Protein AF-A0A8J4L8Q1-F1 (afdb_monomer_lite)

pLDDT: mean 83.97, std 9.7, range [50.38, 97.88]

Secondary structure (DSSP, 8-state):
-EEEEEEE--SS-SSEEEEEEE---SSS------SSPP-TT-EEEEEEEETTEEEEEEEEEEEETTEEEEEEEEEE--TT---EEEEEEEEE-TTT---EEEEEEE--S--S---GGGGS--TTT-TTPEEPSS-HHHHHHHH-HHHHHH-SSPPHHHHHHHHHHHHTT---SSHHHHHHHH--

Foldseek 3Di:
DDKDWFFDDDPVDGRDTAIADADADPVGDQDDQDPDDDCPQWDFDDWDQDPNATWTKTWHWDDDPPDIKIKIWTWHPDPQDIHTAKIWIQQAPPRLQAGHHIDMDGDDDDDPDDDPCVPPDPCVRPVPHHHDPDDSLVSSCVRCVSCQVRNPDPRSLLVVLVVVCVVVVPDDPDPVRVVVVSVD

Sequence (184 aa):
MQYKITPETTEKEVNARKCFQLPGSKEDVVKIQSVFPSPDGFKFIREEYYRGRYCAVWQNVTRWAQKKNVYTLWVTNSSCGVAPVHYEMRGYNSLLGSHYDKYEIAYTDFDNSFPPSIFDLPVNETKKCGDLPGSAVEHRVLVNPMEDLVGRHQPWAHEVFHHYRRRLGRRYGSARELEHRQSV

Structure (mmCIF, N/CA/C/O backbone):
data_AF-A0A8J4L8Q1-F1
#
_entry.id   AF-A0A8J4L8Q1-F1
#
loop_
_atom_site.group_PDB
_atom_site.id
_atom_site.type_symbol
_atom_site.label_atom_id
_atom_site.label_alt_id
_atom_site.label_comp_id
_atom_site.label_asym_id
_atom_site.label_entity_id
_atom_site.label_seq_id
_atom_site.pdbx_PDB_ins_code
_atom_site.Cartn_x
_atom_site.Cartn_y
_atom_site.Cartn_z
_atom_site.occupancy
_atom_site.B_iso_or_equiv
_atom_site.auth_seq_id
_atom_site.auth_comp_id
_atom_site.auth_asym_id
_atom_site.auth_atom_id
_atom_site.pdbx_PDB_model_num
ATOM 1 N N . MET A 1 1 ? -17.840 9.507 0.988 1.00 72.25 1 MET A N 1
ATOM 2 C CA . MET A 1 1 ? -18.476 8.333 1.618 1.00 72.25 1 MET A CA 1
ATOM 3 C C . MET A 1 1 ? -17.670 7.112 1.220 1.00 72.25 1 MET A C 1
ATOM 5 O O . MET A 1 1 ? -17.366 7.000 0.038 1.00 72.25 1 MET A O 1
ATOM 9 N N . GLN A 1 2 ? -17.288 6.256 2.165 1.00 78.88 2 GLN A N 1
ATOM 10 C CA . GLN A 1 2 ? -16.646 4.969 1.883 1.00 78.88 2 GLN A CA 1
ATOM 11 C C . GLN A 1 2 ? -17.580 3.838 2.318 1.00 78.88 2 GLN A C 1
ATOM 13 O O . GLN A 1 2 ? -18.340 4.001 3.273 1.00 78.88 2 GLN A O 1
ATOM 18 N N . TYR A 1 3 ? -17.513 2.700 1.633 1.00 81.19 3 TYR A N 1
ATOM 19 C CA . TYR A 1 3 ? -18.279 1.507 1.973 1.00 81.19 3 TYR A CA 1
ATOM 20 C C . TYR A 1 3 ? -17.334 0.342 2.248 1.00 81.19 3 TYR A C 1
ATOM 22 O O . TYR A 1 3 ? -16.327 0.180 1.557 1.00 81.19 3 TYR A O 1
ATOM 30 N N . LYS A 1 4 ? -17.668 -0.477 3.244 1.00 81.25 4 LYS A N 1
ATOM 31 C CA . LYS A 1 4 ? -16.962 -1.719 3.561 1.00 81.25 4 LYS A CA 1
ATOM 32 C C . LYS A 1 4 ? -17.948 -2.872 3.523 1.00 81.25 4 LYS A C 1
ATOM 34 O O . LYS A 1 4 ? -18.919 -2.884 4.273 1.00 81.25 4 LYS A O 1
ATOM 39 N N . ILE A 1 5 ? -17.678 -3.845 2.660 1.00 83.56 5 ILE A N 1
ATOM 40 C CA . ILE A 1 5 ? -18.417 -5.104 2.631 1.00 83.56 5 ILE A CA 1
ATOM 41 C C . ILE A 1 5 ? -17.552 -6.150 3.321 1.00 83.56 5 ILE A C 1
ATOM 43 O O . ILE A 1 5 ? -16.461 -6.463 2.852 1.00 83.56 5 ILE A O 1
ATOM 47 N N . THR A 1 6 ? -18.021 -6.657 4.454 1.00 83.75 6 THR A N 1
ATOM 48 C CA . THR A 1 6 ? -17.294 -7.638 5.266 1.00 83.75 6 THR A CA 1
ATOM 49 C C . THR A 1 6 ? -18.284 -8.603 5.912 1.00 83.75 6 THR A C 1
ATOM 51 O O . THR A 1 6 ? -19.427 -8.216 6.169 1.00 83.75 6 THR A O 1
ATOM 54 N N . PRO A 1 7 ? -17.892 -9.859 6.174 1.00 87.44 7 PRO A N 1
ATOM 55 C CA . PRO A 1 7 ? -18.673 -10.737 7.029 1.00 87.44 7 PRO A CA 1
ATOM 56 C C . PRO A 1 7 ? -18.800 -10.151 8.440 1.00 87.44 7 PRO A C 1
ATOM 58 O O . PRO A 1 7 ? -17.829 -9.616 8.980 1.00 87.44 7 PRO A O 1
ATOM 61 N N . GLU A 1 8 ? -19.981 -10.288 9.030 1.00 85.75 8 GLU A N 1
ATOM 62 C CA . GLU A 1 8 ? -20.267 -10.012 10.434 1.00 85.75 8 GLU A CA 1
ATOM 63 C C . GLU A 1 8 ? -20.892 -11.259 11.067 1.00 85.75 8 GLU A C 1
ATOM 65 O O . GLU A 1 8 ? -21.727 -11.937 10.462 1.00 85.75 8 GLU A O 1
ATOM 70 N N . THR A 1 9 ? -20.479 -11.559 12.296 1.00 86.38 9 THR A N 1
ATOM 71 C CA . THR A 1 9 ? -21.114 -12.578 13.133 1.00 86.38 9 THR A CA 1
ATOM 72 C C . THR A 1 9 ? -21.728 -11.891 14.344 1.00 86.38 9 THR A C 1
ATOM 74 O O . THR A 1 9 ? -21.052 -11.133 15.035 1.00 86.38 9 THR A O 1
ATOM 77 N N . THR A 1 10 ? -23.004 -12.168 14.592 1.00 86.31 10 THR A N 1
ATOM 78 C CA . THR A 1 10 ? -23.785 -11.695 15.741 1.00 86.31 10 THR A CA 1
ATOM 79 C C . THR A 1 10 ? -24.358 -12.894 16.495 1.00 86.31 10 THR A C 1
ATOM 81 O O . THR A 1 10 ? -24.187 -14.043 16.093 1.00 86.31 10 THR A O 1
ATOM 84 N N . GLU A 1 11 ? -25.106 -12.648 17.566 1.00 91.31 11 GLU A N 1
ATOM 85 C CA . GLU A 1 11 ? -25.814 -13.693 18.310 1.00 91.31 11 GLU A CA 1
ATOM 86 C C . GLU A 1 11 ? -26.906 -14.390 17.478 1.00 91.31 11 GLU A C 1
ATOM 88 O O . GLU A 1 11 ? -27.393 -15.449 17.871 1.00 91.31 11 GLU A O 1
ATOM 93 N N . LYS A 1 12 ? -27.320 -13.799 16.346 1.00 91.62 12 LYS A N 1
ATOM 94 C CA . LYS A 1 12 ? -28.408 -14.305 15.490 1.00 91.62 12 LYS A CA 1
ATOM 95 C C . LYS A 1 12 ? -27.943 -14.817 14.130 1.00 91.62 12 LYS A C 1
ATOM 97 O O . LYS A 1 12 ? -28.629 -15.638 13.530 1.00 91.62 12 LYS A O 1
ATOM 102 N N . GLU A 1 13 ? -26.821 -14.317 13.626 1.00 88.69 13 GLU A N 1
ATOM 103 C CA . GLU A 1 13 ? -26.344 -14.581 12.267 1.00 88.69 13 GLU A CA 1
ATOM 104 C C . GLU A 1 13 ? -24.844 -14.880 12.286 1.00 88.69 13 GLU A C 1
ATOM 106 O O . GLU A 1 13 ? -24.084 -14.182 12.950 1.00 88.69 13 GLU A O 1
ATOM 111 N N . VAL A 1 14 ? -24.404 -15.893 11.536 1.00 91.44 14 VAL A N 1
ATOM 112 C CA . VAL A 1 14 ? -22.994 -16.310 11.476 1.00 91.44 14 VAL A CA 1
ATOM 113 C C . VAL A 1 14 ? -22.417 -15.985 10.106 1.00 91.44 14 VAL A C 1
ATOM 115 O O . VAL A 1 14 ? -22.950 -16.435 9.094 1.00 91.44 14 VAL A O 1
ATOM 118 N N . ASN A 1 15 ? -21.308 -15.238 10.083 1.00 87.25 15 ASN A N 1
ATOM 119 C CA . ASN A 1 15 ? -20.567 -14.846 8.879 1.00 87.25 15 ASN A CA 1
ATOM 120 C C . ASN A 1 15 ? -21.457 -14.261 7.770 1.00 87.25 15 ASN A C 1
ATOM 122 O O . ASN A 1 15 ? -21.199 -14.452 6.579 1.00 87.25 15 ASN A O 1
ATOM 126 N N . ALA A 1 16 ? -22.513 -13.547 8.156 1.00 86.69 16 ALA A N 1
ATOM 127 C CA . ALA A 1 16 ? -23.404 -12.909 7.209 1.00 86.69 16 ALA A CA 1
ATOM 128 C C . ALA A 1 16 ? -22.659 -11.760 6.528 1.00 86.69 16 ALA A C 1
ATOM 130 O O . ALA A 1 16 ? -22.051 -10.916 7.185 1.00 86.69 16 ALA A O 1
ATOM 131 N N . ARG A 1 17 ? -22.694 -11.714 5.196 1.00 85.44 17 ARG A N 1
ATOM 132 C CA . ARG A 1 17 ? -22.112 -10.607 4.436 1.00 85.44 17 ARG A CA 1
ATOM 133 C C . ARG A 1 17 ? -22.917 -9.336 4.719 1.00 85.44 17 ARG A C 1
ATOM 135 O O . ARG A 1 17 ? -24.115 -9.296 4.450 1.00 85.44 17 ARG A O 1
ATOM 142 N N . LYS A 1 18 ? -22.269 -8.306 5.262 1.00 84.88 18 LYS A N 1
ATOM 143 C CA . LYS A 1 18 ? -22.890 -7.013 5.577 1.00 84.88 18 LYS A CA 1
ATOM 144 C C . LYS A 1 18 ? -22.196 -5.884 4.829 1.00 84.88 18 LYS A C 1
ATOM 146 O O . LYS A 1 18 ? -21.010 -5.973 4.511 1.00 84.88 18 LYS A O 1
ATOM 151 N N . CYS A 1 19 ? -22.947 -4.818 4.564 1.00 86.75 19 CYS A N 1
ATOM 152 C CA . CYS A 1 19 ? -22.413 -3.555 4.072 1.00 86.75 19 CYS A CA 1
ATOM 153 C C . CYS A 1 19 ? -22.443 -2.512 5.181 1.00 86.75 19 CYS A C 1
ATOM 155 O O . CYS A 1 19 ? -23.492 -2.287 5.786 1.00 86.75 19 CYS A O 1
ATOM 157 N N . PHE A 1 20 ? -21.316 -1.836 5.366 1.00 85.56 20 PHE A N 1
ATOM 158 C CA . PHE A 1 20 ? -21.166 -0.734 6.294 1.00 85.56 20 PHE A CA 1
ATOM 159 C C . PHE A 1 20 ? -20.764 0.544 5.572 1.00 85.56 20 PHE A C 1
ATOM 161 O O . PHE A 1 20 ? -19.966 0.502 4.633 1.00 85.56 20 PHE A O 1
ATOM 168 N N . GLN A 1 21 ? -21.288 1.678 6.025 1.00 83.38 21 GLN A N 1
ATOM 169 C CA . GLN A 1 21 ? -20.907 2.997 5.529 1.00 83.38 21 GLN A CA 1
ATOM 170 C C . GLN A 1 21 ? -19.996 3.719 6.524 1.00 83.38 21 GLN A C 1
ATOM 172 O O . GLN A 1 21 ? -20.199 3.665 7.737 1.00 83.38 21 GLN A O 1
ATOM 177 N N . LEU A 1 22 ? -19.001 4.426 5.994 1.00 79.94 22 LEU A N 1
ATOM 178 C CA . LEU A 1 22 ? -18.145 5.321 6.757 1.00 79.94 22 LEU A CA 1
ATOM 179 C C . LEU A 1 22 ? -18.252 6.738 6.170 1.00 79.94 22 LEU A C 1
ATOM 181 O O . LEU A 1 22 ? -17.811 6.976 5.032 1.00 79.94 22 LEU A O 1
ATOM 185 N N . PRO A 1 23 ? -18.856 7.688 6.908 1.00 75.31 23 PRO A N 1
ATOM 186 C CA . PRO A 1 23 ? -18.892 9.076 6.483 1.00 75.31 23 PRO A CA 1
ATOM 187 C C . PRO A 1 23 ? -17.483 9.675 6.515 1.00 75.31 23 PRO A C 1
ATOM 189 O O . PRO A 1 23 ? -16.711 9.452 7.444 1.00 75.31 23 PRO A O 1
ATOM 192 N N . GLY A 1 24 ? -17.166 10.453 5.484 1.00 74.00 24 GLY A N 1
ATOM 193 C CA . GLY A 1 24 ? -15.958 11.273 5.400 1.00 74.00 24 GLY A CA 1
ATOM 194 C C . GLY A 1 24 ? -16.334 12.675 4.937 1.00 74.00 24 GLY A C 1
ATOM 195 O O . GLY A 1 24 ? -17.342 12.829 4.237 1.00 74.00 24 GLY A O 1
ATOM 196 N N . SER A 1 25 ? -15.548 13.679 5.323 1.00 78.69 25 SER A N 1
ATOM 197 C CA . SER A 1 25 ? -15.731 15.074 4.900 1.00 78.69 25 SER A CA 1
ATOM 198 C C . SER A 1 25 ? -14.643 15.491 3.903 1.00 78.69 25 SER A C 1
ATOM 200 O O . SER A 1 25 ? -13.797 14.681 3.524 1.00 78.69 25 SER A O 1
ATOM 202 N N . LYS A 1 26 ? -14.669 16.746 3.431 1.00 80.56 26 LYS A N 1
ATOM 203 C CA . LYS A 1 26 ? -13.592 17.275 2.573 1.00 80.56 26 LYS A CA 1
ATOM 204 C C . LYS A 1 26 ? -12.291 17.473 3.353 1.00 80.56 26 LYS A C 1
ATOM 206 O O . LYS A 1 26 ? -11.213 17.315 2.795 1.00 80.56 26 LYS A O 1
ATOM 211 N N . GLU A 1 27 ? -12.413 17.819 4.627 1.00 79.88 27 GLU A N 1
ATOM 212 C CA . GLU A 1 27 ? -11.315 18.047 5.565 1.00 79.88 27 GLU A CA 1
ATOM 213 C C . GLU A 1 27 ? -10.753 16.722 6.093 1.00 79.88 27 GLU A C 1
ATOM 215 O O . GLU A 1 27 ? -9.584 16.646 6.460 1.00 79.88 27 GLU A O 1
ATOM 220 N N . ASP A 1 28 ? -11.580 15.677 6.096 1.00 72.19 28 ASP A N 1
ATOM 221 C CA . ASP A 1 28 ? -11.273 14.384 6.689 1.00 72.19 28 ASP A CA 1
ATOM 222 C C . ASP A 1 28 ? -11.700 13.248 5.751 1.00 72.19 28 ASP A C 1
ATOM 224 O O . ASP A 1 28 ? -12.720 12.563 5.920 1.00 72.19 28 ASP A O 1
ATOM 228 N N . VAL A 1 29 ? -10.932 13.135 4.666 1.00 76.69 29 VAL A N 1
ATOM 229 C CA . VAL A 1 29 ? -11.156 12.160 3.601 1.00 76.69 29 VAL A CA 1
ATOM 230 C C . VAL A 1 29 ? -10.693 10.792 4.073 1.00 76.69 29 VAL A C 1
ATOM 232 O O . VAL A 1 29 ? -9.509 10.583 4.337 1.00 76.69 29 VAL A O 1
ATOM 235 N N . VAL A 1 30 ? -11.612 9.831 4.085 1.00 73.94 30 VAL A N 1
ATOM 236 C CA . VAL A 1 30 ? -11.261 8.442 4.367 1.00 73.94 30 VAL A CA 1
ATOM 237 C C . VAL A 1 30 ? -10.483 7.862 3.187 1.00 73.94 30 VAL A C 1
ATOM 239 O O . VAL A 1 30 ? -11.020 7.718 2.085 1.00 73.94 30 VAL A O 1
ATOM 242 N N . LYS A 1 31 ? -9.206 7.550 3.414 1.00 73.44 31 LYS A N 1
ATOM 243 C CA . LYS A 1 31 ? -8.319 6.959 2.409 1.00 73.44 31 LYS A CA 1
ATOM 244 C C . LYS A 1 31 ? -8.362 5.439 2.502 1.00 73.44 31 LYS A C 1
ATOM 246 O O . LYS A 1 31 ? -8.478 4.866 3.578 1.00 73.44 31 LYS A O 1
ATOM 251 N N . ILE A 1 32 ? -8.258 4.782 1.353 1.00 72.44 32 ILE A N 1
ATOM 252 C CA . ILE A 1 32 ? -8.001 3.342 1.311 1.00 72.44 32 ILE A CA 1
ATOM 253 C C . ILE A 1 32 ? -6.523 3.080 1.606 1.00 72.44 32 ILE A C 1
ATOM 255 O O . ILE A 1 32 ? -5.652 3.830 1.159 1.00 72.44 32 ILE A O 1
ATOM 259 N N . GLN A 1 33 ? -6.234 1.988 2.311 1.00 73.06 33 GLN A N 1
ATOM 260 C CA . GLN A 1 33 ? -4.871 1.487 2.428 1.00 73.06 33 GLN A CA 1
ATOM 261 C C . GLN A 1 33 ? -4.402 0.995 1.055 1.00 73.06 33 GLN A C 1
ATOM 263 O O . GLN A 1 33 ? -4.896 -0.011 0.546 1.00 73.06 33 GLN A O 1
ATOM 268 N N . SER A 1 34 ? -3.437 1.693 0.456 1.00 76.75 34 SER A N 1
ATOM 269 C CA . SER A 1 34 ? -2.780 1.202 -0.756 1.00 76.75 34 SER A CA 1
ATOM 270 C C . SER A 1 34 ? -1.858 0.037 -0.405 1.00 76.75 34 SER A C 1
ATOM 272 O O . SER A 1 34 ? -1.109 0.098 0.574 1.00 76.75 34 SER A O 1
ATOM 274 N N . VAL A 1 35 ? -1.880 -1.001 -1.239 1.00 81.19 35 VAL A N 1
ATOM 275 C CA . VAL A 1 35 ? -0.880 -2.080 -1.230 1.00 81.19 35 VAL A CA 1
ATOM 276 C C . VAL A 1 35 ? 0.265 -1.811 -2.207 1.00 81.19 35 VAL A C 1
ATOM 278 O O . VAL A 1 35 ? 1.223 -2.571 -2.231 1.00 81.19 35 VAL A O 1
ATOM 281 N N . PHE A 1 36 ? 0.197 -0.721 -2.976 1.00 87.00 36 PHE A N 1
ATOM 282 C CA . PHE A 1 36 ? 1.220 -0.320 -3.940 1.00 87.00 36 PHE A CA 1
ATOM 283 C C . PHE A 1 36 ? 2.070 0.835 -3.400 1.00 87.00 36 PHE A C 1
ATOM 285 O O . PHE A 1 36 ? 1.513 1.772 -2.810 1.00 87.00 36 PHE A O 1
ATOM 292 N N . PRO A 1 37 ? 3.400 0.810 -3.607 1.00 88.00 37 PRO A N 1
ATOM 293 C CA . PRO A 1 37 ? 4.259 1.928 -3.239 1.00 88.00 37 PRO A CA 1
ATOM 294 C C . PRO A 1 37 ? 4.026 3.127 -4.165 1.00 88.00 37 PRO A C 1
ATOM 296 O O . PRO A 1 37 ? 3.660 2.960 -5.328 1.00 88.00 37 PRO A O 1
ATOM 299 N N . SER A 1 38 ? 4.305 4.338 -3.672 1.00 85.62 38 SER A N 1
ATOM 300 C CA . SER A 1 38 ? 4.468 5.485 -4.574 1.00 85.62 38 SER A CA 1
ATOM 301 C C . SER A 1 38 ? 5.689 5.246 -5.476 1.00 85.62 38 SER A C 1
ATOM 303 O O . SER A 1 38 ? 6.730 4.826 -4.958 1.00 85.62 38 SER A O 1
ATOM 305 N N . PRO A 1 39 ? 5.609 5.530 -6.789 1.00 86.06 39 PRO A N 1
ATOM 306 C CA . PRO A 1 39 ? 6.763 5.460 -7.684 1.00 86.06 39 PRO A CA 1
ATOM 307 C C . PRO A 1 39 ? 7.801 6.561 -7.409 1.00 86.06 39 PRO A C 1
ATOM 309 O O . PRO A 1 39 ? 8.910 6.510 -7.942 1.00 86.06 39 PRO A O 1
ATOM 312 N N . ASP A 1 40 ? 7.487 7.547 -6.567 1.00 90.56 40 ASP A N 1
ATOM 313 C CA . ASP A 1 40 ? 8.380 8.667 -6.284 1.00 90.56 40 ASP A CA 1
ATOM 314 C C . ASP A 1 40 ? 9.728 8.206 -5.711 1.00 90.56 40 ASP A C 1
ATOM 316 O O . ASP A 1 40 ? 9.821 7.432 -4.752 1.00 90.56 40 ASP A O 1
ATOM 320 N N . GLY A 1 41 ? 10.810 8.712 -6.304 1.00 92.38 41 GLY A N 1
ATOM 321 C CA . GLY A 1 41 ? 12.181 8.419 -5.885 1.00 92.38 41 GLY A CA 1
ATOM 322 C C . GLY A 1 41 ? 12.705 7.037 -6.291 1.00 92.38 41 GLY A C 1
ATOM 323 O O . GLY A 1 41 ? 13.881 6.754 -6.049 1.00 92.38 41 GLY A O 1
ATOM 324 N N . PHE A 1 42 ? 11.891 6.190 -6.928 1.00 96.06 42 PHE A N 1
ATOM 325 C CA . PHE A 1 42 ? 12.379 4.958 -7.537 1.00 96.06 42 PHE A CA 1
ATOM 326 C C . PHE A 1 42 ? 13.216 5.263 -8.779 1.00 96.06 42 PHE A C 1
ATOM 328 O O . PHE A 1 42 ? 12.850 6.073 -9.628 1.00 96.06 42 PHE A O 1
ATOM 335 N N . LYS A 1 43 ? 14.359 4.588 -8.890 1.00 97.56 43 LYS A N 1
ATOM 336 C CA . LYS A 1 43 ? 15.270 4.684 -10.031 1.00 97.56 43 LYS A CA 1
ATOM 337 C C . LYS A 1 43 ? 15.404 3.326 -10.690 1.00 97.56 43 LYS A C 1
ATOM 339 O O . LYS A 1 43 ? 15.524 2.318 -9.996 1.00 97.56 43 LYS A O 1
ATOM 344 N N . PHE A 1 44 ? 15.402 3.309 -12.016 1.00 96.31 44 PHE A N 1
ATOM 345 C CA . PHE A 1 44 ? 15.669 2.099 -12.779 1.00 96.31 44 PHE A CA 1
ATOM 346 C C . PHE A 1 44 ? 17.071 1.577 -12.449 1.00 96.31 44 PHE A C 1
ATOM 348 O O . PHE A 1 44 ? 18.030 2.349 -12.411 1.00 96.31 44 PHE A O 1
ATOM 355 N N . ILE A 1 45 ? 17.176 0.275 -12.194 1.00 97.25 45 ILE A N 1
ATOM 356 C CA . ILE A 1 45 ? 18.441 -0.391 -11.876 1.00 97.25 45 ILE A CA 1
ATOM 357 C C . ILE A 1 45 ? 18.863 -1.318 -13.008 1.00 97.25 45 ILE A C 1
ATOM 359 O O . ILE A 1 45 ? 20.016 -1.276 -13.428 1.00 97.25 45 ILE A O 1
ATOM 363 N N . ARG A 1 46 ? 17.954 -2.193 -13.451 1.00 96.75 46 ARG A N 1
ATOM 364 C CA . ARG A 1 46 ? 18.212 -3.221 -14.468 1.00 96.75 46 ARG A CA 1
ATOM 365 C C . ARG A 1 46 ? 16.914 -3.869 -14.934 1.00 96.75 46 ARG A C 1
ATOM 367 O O . ARG A 1 46 ? 15.877 -3.704 -14.296 1.00 96.75 46 ARG A O 1
ATOM 374 N N . GLU A 1 47 ? 17.007 -4.672 -15.983 1.00 96.38 47 GLU A N 1
ATOM 375 C CA . GLU A 1 47 ? 15.990 -5.658 -16.347 1.00 96.38 47 GLU A CA 1
ATOM 376 C C . GLU A 1 47 ? 16.450 -7.053 -15.904 1.00 96.38 47 GLU A C 1
ATOM 378 O O . GLU A 1 47 ? 17.640 -7.366 -15.960 1.00 96.38 47 GLU A O 1
ATOM 383 N N . GLU A 1 48 ? 15.530 -7.887 -15.420 1.00 96.12 48 GLU A N 1
ATOM 384 C CA . GLU A 1 48 ? 15.817 -9.278 -15.061 1.00 96.12 48 GLU A CA 1
ATOM 385 C C . GLU A 1 48 ? 14.570 -10.164 -15.151 1.00 96.12 48 GLU A C 1
ATOM 387 O O . GLU A 1 48 ? 13.438 -9.679 -15.158 1.00 96.12 48 GLU A O 1
ATOM 392 N N . TYR A 1 49 ? 14.773 -11.482 -15.174 1.00 94.81 49 TYR A N 1
ATOM 393 C CA . TYR A 1 49 ? 13.681 -12.434 -14.996 1.00 94.81 49 TYR A CA 1
ATOM 394 C C . TYR A 1 49 ? 13.427 -12.666 -13.506 1.00 94.81 49 TYR A C 1
ATOM 396 O O . TYR A 1 49 ? 14.263 -13.238 -12.809 1.00 94.81 49 TYR A O 1
ATOM 404 N N . TYR A 1 50 ? 12.247 -12.280 -13.024 1.00 93.69 50 TYR A N 1
ATOM 405 C CA . TYR A 1 50 ? 11.788 -12.579 -11.671 1.00 93.69 50 TYR A CA 1
ATOM 406 C C . TYR A 1 50 ? 10.665 -13.616 -11.728 1.00 93.69 50 TYR A C 1
ATOM 408 O O . TYR A 1 50 ? 9.608 -13.366 -12.305 1.00 93.69 50 TYR A O 1
ATOM 416 N N . ARG A 1 51 ? 10.901 -14.804 -11.151 1.00 91.19 51 ARG A N 1
ATOM 417 C CA . ARG A 1 51 ? 9.958 -15.944 -11.169 1.00 91.19 51 ARG A CA 1
ATOM 418 C C . ARG A 1 51 ? 9.403 -16.247 -12.574 1.00 91.19 51 ARG A C 1
ATOM 420 O O . ARG A 1 51 ? 8.211 -16.466 -12.750 1.00 91.19 51 ARG A O 1
ATOM 427 N N . GLY A 1 52 ? 10.278 -16.214 -13.581 1.00 91.00 52 GLY A N 1
ATOM 428 C CA . GLY A 1 52 ? 9.924 -16.491 -14.978 1.00 91.00 52 GLY A CA 1
ATOM 429 C C . GLY A 1 52 ? 9.264 -15.332 -15.736 1.00 91.00 52 GLY A C 1
ATOM 430 O O . GLY A 1 52 ? 8.989 -15.482 -16.921 1.00 91.00 52 GLY A O 1
ATOM 431 N N . ARG A 1 53 ? 9.045 -14.168 -15.108 1.00 91.19 53 ARG A N 1
ATOM 432 C CA . ARG A 1 53 ? 8.510 -12.962 -15.767 1.00 91.19 53 ARG A CA 1
ATOM 433 C C . ARG A 1 53 ? 9.636 -11.970 -16.047 1.00 91.19 53 ARG A C 1
ATOM 435 O O . ARG A 1 53 ? 10.447 -11.712 -15.161 1.00 91.19 53 ARG A O 1
ATOM 442 N N . TYR A 1 54 ? 9.682 -11.415 -17.258 1.00 93.50 54 TYR A N 1
ATOM 443 C CA . TYR A 1 54 ? 10.634 -10.360 -17.612 1.00 93.50 54 TYR A CA 1
ATOM 444 C C . TYR A 1 54 ? 10.204 -9.028 -16.990 1.00 93.50 54 TYR A C 1
ATOM 446 O O . TYR A 1 54 ? 9.111 -8.525 -17.271 1.00 93.50 54 TYR A O 1
ATOM 454 N N . CYS A 1 55 ? 11.053 -8.478 -16.126 1.00 95.56 55 CYS A N 1
ATOM 455 C CA . CYS A 1 55 ? 10.734 -7.330 -15.293 1.00 95.56 55 CYS A CA 1
ATOM 456 C C . CYS A 1 55 ? 11.785 -6.229 -15.421 1.00 95.56 55 CYS A C 1
ATOM 458 O O . CYS A 1 55 ? 12.986 -6.497 -15.409 1.00 95.56 55 CYS A O 1
ATOM 460 N N . ALA A 1 56 ? 11.326 -4.980 -15.410 1.00 95.88 56 ALA A N 1
ATOM 461 C CA . ALA A 1 56 ? 12.154 -3.839 -15.057 1.00 95.88 56 ALA A CA 1
ATOM 462 C C . ALA A 1 56 ? 12.207 -3.713 -13.527 1.00 95.88 56 ALA A C 1
ATOM 464 O O . ALA A 1 56 ? 11.174 -3.729 -12.848 1.00 95.88 56 ALA A O 1
ATOM 465 N N . VAL A 1 57 ? 13.416 -3.590 -12.984 1.00 97.00 57 VAL A N 1
ATOM 466 C CA . VAL A 1 57 ? 13.674 -3.475 -11.548 1.00 97.00 57 VAL A CA 1
ATOM 467 C C . VAL A 1 57 ? 13.969 -2.028 -11.204 1.00 97.00 57 VAL A C 1
ATOM 469 O O . VAL A 1 57 ? 14.930 -1.431 -11.696 1.00 97.00 57 VAL A O 1
ATOM 472 N N . TR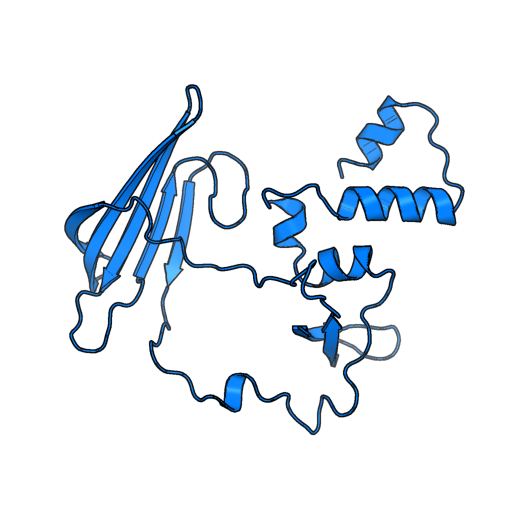P A 1 58 ? 13.164 -1.488 -10.303 1.00 97.38 58 TRP A N 1
ATOM 473 C CA . TRP A 1 58 ? 13.267 -0.127 -9.811 1.00 97.38 58 TRP A CA 1
ATOM 474 C C . TRP A 1 58 ? 13.615 -0.145 -8.331 1.00 97.38 58 TRP A C 1
ATOM 476 O O . TRP A 1 58 ? 13.082 -0.955 -7.576 1.00 97.38 58 TRP A O 1
ATOM 486 N N . GLN A 1 59 ? 14.487 0.756 -7.887 1.00 97.88 59 GLN A N 1
ATOM 487 C CA . GLN A 1 59 ? 14.887 0.833 -6.487 1.00 97.88 59 GLN A CA 1
ATOM 488 C C . GLN A 1 59 ? 14.851 2.263 -5.959 1.00 97.88 59 GLN A C 1
ATOM 490 O O . GLN A 1 59 ? 15.338 3.191 -6.602 1.00 97.88 59 GLN A O 1
ATOM 495 N N . ASN A 1 60 ? 14.320 2.422 -4.751 1.00 97.19 60 ASN A N 1
ATOM 496 C CA . ASN A 1 60 ? 14.412 3.641 -3.963 1.00 97.19 60 ASN A CA 1
ATOM 497 C C . ASN A 1 60 ? 15.216 3.348 -2.688 1.00 97.19 60 ASN A C 1
ATOM 499 O O . ASN A 1 60 ? 14.883 2.446 -1.918 1.00 97.19 60 ASN A O 1
ATOM 503 N N . VAL A 1 61 ? 16.292 4.104 -2.470 1.00 96.62 61 VAL A N 1
ATOM 504 C CA . VAL A 1 61 ? 17.129 3.999 -1.271 1.00 96.62 61 VAL A CA 1
ATOM 505 C C . VAL A 1 61 ? 17.024 5.298 -0.496 1.00 96.62 61 VAL A C 1
ATOM 507 O O . VAL A 1 61 ? 17.458 6.345 -0.971 1.00 96.62 61 VAL A O 1
ATOM 510 N N . THR A 1 62 ? 16.512 5.222 0.729 1.00 93.44 62 THR A N 1
ATOM 511 C CA . THR A 1 62 ? 16.418 6.377 1.627 1.00 93.44 62 THR A CA 1
ATOM 512 C C . THR A 1 62 ? 17.216 6.139 2.900 1.00 93.44 62 THR A C 1
ATOM 514 O O . THR A 1 62 ? 17.496 5.003 3.294 1.00 93.44 62 THR A O 1
ATOM 517 N N . ARG A 1 63 ? 17.615 7.225 3.560 1.00 91.56 63 ARG A N 1
ATOM 518 C CA . ARG A 1 63 ? 18.230 7.180 4.887 1.00 91.56 63 ARG A CA 1
ATOM 519 C C . ARG A 1 63 ? 17.424 8.048 5.831 1.00 91.56 63 ARG A C 1
ATOM 521 O O . ARG A 1 63 ? 17.116 9.189 5.506 1.00 91.56 63 ARG A O 1
ATOM 528 N N . TRP A 1 64 ? 17.099 7.493 6.988 1.00 83.19 64 TRP A N 1
ATOM 529 C CA . TRP A 1 64 ? 16.480 8.225 8.081 1.00 83.19 64 TRP A CA 1
ATOM 530 C C . TRP A 1 64 ? 17.336 8.042 9.328 1.00 83.19 64 TRP A C 1
ATOM 532 O O . TRP A 1 64 ? 17.519 6.917 9.803 1.00 83.19 64 TRP A O 1
ATOM 542 N N . ALA A 1 65 ? 17.898 9.144 9.830 1.00 85.44 65 ALA A N 1
ATOM 543 C CA . ALA A 1 65 ? 18.970 9.116 10.822 1.00 85.44 65 ALA A CA 1
ATOM 544 C C . ALA A 1 65 ? 20.088 8.137 10.391 1.00 85.44 65 ALA A C 1
ATOM 546 O O . ALA A 1 65 ? 20.615 8.244 9.285 1.00 85.44 65 ALA A O 1
ATOM 547 N N . GLN A 1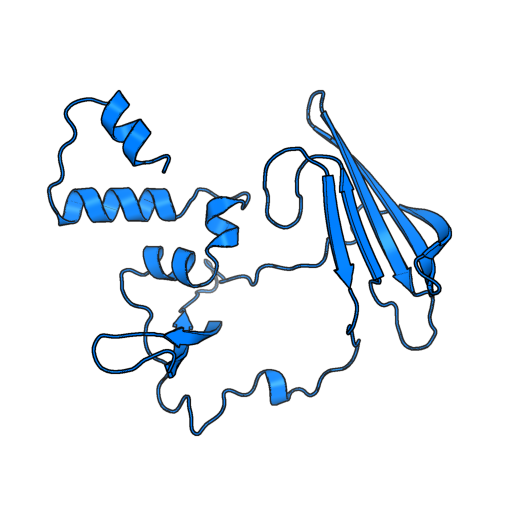 66 ? 20.426 7.159 11.233 1.00 87.31 66 GLN A N 1
ATOM 548 C CA . GLN A 1 66 ? 21.454 6.148 10.949 1.00 87.31 66 GLN A CA 1
ATOM 549 C C . GLN A 1 66 ? 20.905 4.876 10.279 1.00 87.31 66 GLN A C 1
ATOM 551 O O . GLN A 1 66 ? 21.646 3.918 10.062 1.00 87.31 66 GLN A O 1
ATOM 556 N N . LYS A 1 67 ? 19.612 4.837 9.934 1.00 86.25 67 LYS A N 1
ATOM 557 C CA . LYS A 1 67 ? 18.976 3.664 9.328 1.00 86.25 67 LYS A CA 1
ATOM 558 C C . LYS A 1 67 ? 18.840 3.834 7.816 1.00 86.25 67 LYS A C 1
ATOM 560 O O . LYS A 1 67 ? 18.444 4.892 7.325 1.00 86.25 67 LYS A O 1
ATOM 565 N N . LYS A 1 68 ? 19.178 2.781 7.069 1.00 93.00 68 LYS A N 1
ATOM 566 C CA . LYS A 1 68 ? 19.045 2.707 5.608 1.00 93.00 68 LYS A CA 1
ATOM 567 C C . LYS A 1 68 ? 17.795 1.901 5.264 1.00 93.00 68 LYS A C 1
ATOM 569 O O . LYS A 1 68 ? 17.641 0.796 5.770 1.00 93.00 68 LYS A O 1
ATOM 574 N N . ASN A 1 69 ? 16.963 2.433 4.376 1.00 93.94 69 ASN A N 1
ATOM 575 C CA . ASN A 1 69 ? 15.844 1.717 3.779 1.00 93.94 69 ASN A CA 1
ATOM 576 C C . ASN A 1 69 ? 16.154 1.443 2.310 1.00 93.94 69 ASN A C 1
ATOM 578 O O . ASN A 1 69 ? 16.664 2.320 1.608 1.00 93.94 69 ASN A O 1
ATOM 582 N N . VAL A 1 70 ? 15.855 0.234 1.852 1.00 96.94 70 VAL A N 1
ATOM 583 C CA . VAL A 1 70 ? 15.984 -0.172 0.453 1.00 96.94 70 VAL A CA 1
ATOM 584 C C . VAL A 1 70 ? 14.656 -0.759 0.014 1.00 96.94 70 VAL A C 1
ATOM 586 O O . VAL A 1 70 ? 14.231 -1.793 0.522 1.00 96.94 70 VAL A O 1
ATOM 589 N N . TYR A 1 71 ? 14.016 -0.093 -0.936 1.00 96.94 71 TYR A N 1
ATOM 590 C CA . TYR A 1 71 ? 12.749 -0.502 -1.519 1.00 96.94 71 TYR A CA 1
ATOM 591 C C . TYR A 1 71 ? 12.996 -0.921 -2.956 1.00 96.94 71 TYR A C 1
ATOM 593 O O . TYR A 1 71 ? 13.518 -0.121 -3.727 1.00 96.94 71 TYR A O 1
ATOM 601 N N . THR A 1 72 ? 12.638 -2.146 -3.322 1.00 97.56 72 THR A N 1
ATOM 602 C CA . THR A 1 72 ? 12.839 -2.661 -4.679 1.00 97.56 72 THR A CA 1
ATOM 603 C C . THR A 1 72 ? 11.503 -3.118 -5.245 1.00 97.56 72 THR A C 1
ATOM 605 O O . THR A 1 72 ? 10.786 -3.879 -4.603 1.00 97.56 72 THR A O 1
ATOM 608 N N . LEU A 1 73 ? 11.153 -2.626 -6.428 1.00 96.25 73 LEU A N 1
ATOM 609 C CA . LEU A 1 73 ? 9.905 -2.901 -7.124 1.00 96.25 73 LEU A CA 1
ATOM 610 C C . LEU A 1 73 ? 10.220 -3.548 -8.473 1.00 96.25 73 LEU A C 1
ATOM 612 O O . LEU A 1 73 ? 11.000 -3.017 -9.262 1.00 96.25 73 LEU A O 1
ATOM 616 N N . TRP A 1 74 ? 9.584 -4.682 -8.735 1.00 96.56 74 TRP A N 1
ATOM 617 C CA . TRP A 1 74 ? 9.629 -5.379 -10.010 1.00 96.56 74 TRP A CA 1
ATOM 618 C C . TRP A 1 74 ? 8.325 -5.127 -10.740 1.00 96.56 74 TRP A C 1
ATOM 620 O O . TRP A 1 74 ? 7.252 -5.421 -10.206 1.00 96.56 74 TRP A O 1
ATOM 630 N N . VAL A 1 75 ? 8.424 -4.619 -11.963 1.00 95.12 75 VAL A N 1
ATOM 631 C CA . VAL A 1 75 ? 7.269 -4.371 -12.825 1.00 95.12 75 VAL A CA 1
ATOM 632 C C . VAL A 1 75 ? 7.473 -5.005 -14.191 1.00 95.12 75 VAL A C 1
ATOM 634 O O . VAL A 1 75 ? 8.595 -5.053 -14.693 1.00 95.12 75 VAL A O 1
ATOM 637 N N . THR A 1 76 ? 6.402 -5.484 -14.814 1.00 92.31 76 THR A N 1
ATOM 638 C CA . THR A 1 76 ? 6.458 -5.989 -16.186 1.00 92.31 76 THR A CA 1
ATOM 639 C C . THR A 1 76 ? 6.715 -4.844 -17.159 1.00 92.31 76 THR A C 1
ATOM 641 O O . THR A 1 76 ? 6.085 -3.790 -17.066 1.00 92.31 76 THR A O 1
ATOM 644 N N . ASN A 1 77 ? 7.576 -5.077 -18.143 1.00 80.81 77 ASN A N 1
ATOM 645 C CA . ASN A 1 77 ? 7.773 -4.168 -19.268 1.00 80.81 77 ASN A CA 1
ATOM 646 C C . ASN A 1 77 ? 6.924 -4.664 -20.455 1.00 80.81 77 ASN A C 1
ATOM 648 O O . ASN A 1 77 ? 7.421 -5.394 -21.309 1.00 80.81 77 ASN A O 1
ATOM 652 N N . SER A 1 78 ? 5.611 -4.391 -20.438 1.00 70.94 78 SER A N 1
ATOM 653 C CA . SER A 1 78 ? 4.661 -4.918 -21.432 1.00 70.94 78 SER A CA 1
ATOM 654 C C . SER A 1 78 ? 3.910 -3.805 -22.163 1.00 70.94 78 SER A C 1
ATOM 656 O O . SER A 1 78 ? 3.549 -2.788 -21.570 1.00 70.94 78 SER A O 1
ATOM 658 N N . SER A 1 79 ? 3.626 -4.021 -23.449 1.00 68.62 79 SER A N 1
ATOM 659 C CA . SER A 1 79 ? 2.849 -3.100 -24.291 1.00 68.62 79 SER A CA 1
ATOM 660 C C . SER A 1 79 ? 1.390 -2.949 -23.843 1.00 68.62 79 SER A C 1
ATOM 662 O O . SER A 1 79 ? 0.761 -1.943 -24.153 1.00 68.62 79 SER A O 1
ATOM 664 N N . CYS A 1 80 ? 0.861 -3.915 -23.084 1.00 68.00 80 CYS A N 1
ATOM 665 C CA . CYS A 1 80 ? -0.507 -3.913 -22.553 1.00 68.00 80 CYS A CA 1
ATOM 666 C C . CYS A 1 80 ? -0.624 -3.203 -21.189 1.00 68.00 80 CYS A C 1
ATOM 668 O O . CYS A 1 80 ? -1.657 -3.293 -20.528 1.00 68.00 80 CYS A O 1
ATOM 670 N N . GLY A 1 81 ? 0.436 -2.512 -20.759 1.00 78.00 81 GLY A N 1
ATOM 671 C CA . GLY A 1 81 ? 0.511 -1.806 -19.484 1.00 78.00 81 GLY A CA 1
ATOM 672 C C . GLY A 1 81 ? 1.586 -2.376 -18.558 1.00 78.00 81 GLY A C 1
ATOM 673 O O . GLY A 1 81 ? 2.007 -3.533 -18.663 1.00 78.00 81 GLY A O 1
ATOM 674 N N . VAL A 1 82 ? 2.050 -1.531 -17.642 1.00 87.88 82 VAL A N 1
ATOM 675 C CA . VAL A 1 82 ? 3.028 -1.890 -16.611 1.00 87.88 82 VAL A CA 1
ATOM 676 C C . VAL A 1 82 ? 2.273 -2.513 -15.439 1.00 87.88 82 VAL A C 1
ATOM 678 O O . VAL A 1 82 ? 1.413 -1.862 -14.856 1.00 87.88 82 VAL A O 1
ATOM 681 N N . ALA A 1 83 ? 2.577 -3.761 -15.089 1.00 90.94 83 ALA A N 1
ATOM 682 C CA . ALA A 1 83 ? 1.974 -4.456 -13.956 1.00 90.94 83 ALA A CA 1
ATOM 683 C C . ALA A 1 83 ? 3.027 -4.714 -12.868 1.00 90.94 83 ALA A C 1
ATOM 685 O O . ALA A 1 83 ? 4.142 -5.138 -13.189 1.00 90.94 83 ALA A O 1
ATOM 686 N N . PRO A 1 84 ? 2.717 -4.496 -11.581 1.00 93.00 84 PRO A N 1
ATOM 687 C CA . PRO A 1 84 ? 3.603 -4.893 -10.498 1.00 93.00 84 PRO A CA 1
ATOM 688 C C . PRO A 1 84 ? 3.683 -6.422 -10.413 1.00 93.00 84 PRO A C 1
ATOM 690 O O . PRO A 1 84 ? 2.704 -7.127 -10.645 1.00 93.00 84 PRO A O 1
ATOM 693 N N . VAL A 1 85 ? 4.866 -6.934 -10.080 1.00 94.62 85 VAL A N 1
ATOM 694 C CA . VAL A 1 85 ? 5.137 -8.376 -9.936 1.00 94.62 85 VAL A CA 1
ATOM 695 C C . VAL A 1 85 ? 5.588 -8.701 -8.520 1.00 94.62 85 VAL A C 1
ATOM 697 O O . VAL A 1 85 ? 5.096 -9.644 -7.904 1.00 94.62 85 VAL A O 1
ATOM 700 N N . HIS A 1 86 ? 6.507 -7.902 -7.983 1.00 95.69 86 HIS A N 1
ATOM 701 C CA . HIS A 1 86 ? 7.037 -8.079 -6.635 1.00 95.69 86 HIS A CA 1
ATOM 702 C C . HIS A 1 86 ? 7.416 -6.734 -6.042 1.00 95.69 86 HIS A C 1
ATOM 704 O O . HIS A 1 86 ? 7.908 -5.860 -6.755 1.00 95.69 86 HIS A O 1
ATOM 710 N N . TYR A 1 87 ? 7.227 -6.573 -4.741 1.00 95.25 87 TYR A N 1
ATOM 711 C CA . TYR A 1 87 ? 7.730 -5.431 -3.995 1.00 95.25 87 TYR A CA 1
ATOM 712 C C . TYR A 1 87 ? 8.429 -5.907 -2.727 1.00 95.25 87 TYR A C 1
ATOM 714 O O . TYR A 1 87 ? 7.850 -6.628 -1.918 1.00 95.25 87 TYR A O 1
ATOM 722 N N . GLU A 1 88 ? 9.681 -5.495 -2.560 1.00 95.94 88 GLU A N 1
ATOM 723 C CA . GLU A 1 88 ? 10.510 -5.811 -1.404 1.00 95.94 88 GLU A CA 1
ATOM 724 C C . GLU A 1 88 ? 10.837 -4.525 -0.644 1.00 95.94 88 GLU A C 1
ATOM 726 O O . GLU A 1 88 ? 11.328 -3.549 -1.216 1.00 95.94 88 GLU A O 1
ATOM 731 N N . MET A 1 89 ? 10.614 -4.543 0.666 1.00 94.25 89 MET A N 1
ATOM 732 C CA . MET A 1 89 ? 11.017 -3.482 1.581 1.00 94.25 89 MET A CA 1
ATOM 733 C C . MET A 1 89 ? 12.043 -4.055 2.551 1.00 94.25 89 MET A C 1
ATOM 735 O O . MET A 1 89 ? 11.707 -4.912 3.360 1.00 94.25 89 MET A O 1
ATOM 739 N N . ARG A 1 90 ? 13.288 -3.584 2.491 1.00 94.62 90 ARG A N 1
ATOM 740 C CA . ARG A 1 90 ? 14.307 -3.841 3.518 1.00 94.62 90 ARG A CA 1
ATOM 741 C C . ARG A 1 90 ? 14.496 -2.577 4.337 1.00 94.62 90 ARG A C 1
ATOM 743 O O . ARG A 1 90 ? 15.130 -1.627 3.875 1.00 94.62 90 ARG A O 1
ATOM 750 N N . GLY A 1 91 ? 13.946 -2.563 5.540 1.00 91.00 91 GLY A N 1
ATOM 751 C CA . GLY A 1 91 ? 13.921 -1.404 6.419 1.00 91.00 91 GLY A CA 1
ATOM 752 C C . GLY A 1 91 ? 12.512 -1.142 6.930 1.00 91.00 91 GLY A C 1
ATOM 753 O O . GLY A 1 91 ? 11.751 -2.069 7.189 1.00 91.00 91 GLY A O 1
ATOM 754 N N . TYR A 1 92 ? 12.173 0.127 7.106 1.00 87.12 92 TYR A N 1
ATOM 755 C CA . TYR A 1 92 ? 10.841 0.537 7.530 1.00 87.12 92 TYR A CA 1
ATOM 756 C C . TYR A 1 92 ? 9.774 0.060 6.534 1.00 87.12 92 TYR A C 1
ATOM 758 O O . TYR A 1 92 ? 9.920 0.270 5.329 1.00 87.12 92 TYR A O 1
ATOM 766 N N . ASN A 1 93 ? 8.692 -0.555 7.015 1.00 84.44 93 ASN A N 1
ATOM 767 C CA . ASN A 1 93 ? 7.578 -0.936 6.148 1.00 84.44 93 ASN A CA 1
ATOM 768 C C . ASN A 1 93 ? 6.856 0.329 5.680 1.00 84.44 93 ASN A C 1
ATOM 770 O O . ASN A 1 93 ? 6.116 0.940 6.438 1.00 84.44 93 ASN A O 1
ATOM 774 N N . SER A 1 94 ? 7.067 0.746 4.435 1.00 78.06 94 SER A N 1
ATOM 775 C CA . SER A 1 94 ? 6.546 2.025 3.953 1.00 78.06 94 SER A CA 1
ATOM 776 C C . SER A 1 94 ? 5.058 2.010 3.604 1.00 78.06 94 SER A C 1
ATOM 778 O O . SER A 1 94 ? 4.482 3.094 3.520 1.00 78.06 94 SER A O 1
ATOM 780 N N . LEU A 1 95 ? 4.458 0.828 3.425 1.00 78.81 95 LEU A N 1
ATOM 781 C CA . LEU A 1 95 ? 3.051 0.668 3.050 1.00 78.81 95 LEU A CA 1
ATOM 782 C C . LEU A 1 95 ? 2.145 0.626 4.263 1.00 78.81 95 LEU A C 1
ATOM 784 O O . LEU A 1 95 ? 1.190 1.388 4.350 1.00 78.81 95 LEU A O 1
ATOM 788 N N . LEU A 1 96 ? 2.468 -0.268 5.187 1.00 71.62 96 LEU A N 1
ATOM 789 C CA . LEU A 1 96 ? 1.670 -0.476 6.376 1.00 71.62 96 LEU A CA 1
ATOM 790 C C . LEU A 1 96 ? 2.186 0.390 7.524 1.00 71.62 96 LEU A C 1
ATOM 792 O O . LEU A 1 96 ? 1.380 0.774 8.340 1.00 71.62 96 LEU A O 1
ATOM 796 N N . GLY A 1 97 ? 3.475 0.762 7.532 1.00 69.81 97 GLY A N 1
ATOM 797 C CA . GLY A 1 97 ? 4.108 1.662 8.511 1.00 69.81 97 GLY A CA 1
ATOM 798 C C . GLY A 1 97 ? 4.719 0.980 9.761 1.00 69.81 97 GLY A C 1
ATOM 799 O O . GLY A 1 97 ? 5.009 1.621 10.768 1.00 69.81 97 GLY A O 1
ATOM 800 N N . SER A 1 98 ? 4.980 -0.324 9.675 1.00 69.75 98 SER A N 1
ATOM 801 C CA . SER A 1 98 ? 5.522 -1.183 10.744 1.00 69.75 98 SER A CA 1
ATOM 802 C C . SER A 1 98 ? 7.027 -0.994 11.066 1.00 69.75 98 SER A C 1
ATOM 804 O O . SER A 1 98 ? 7.709 -0.098 10.568 1.00 69.75 98 SER A O 1
ATOM 806 N N . HIS A 1 99 ? 7.574 -1.881 11.904 1.00 80.00 99 HIS A N 1
ATOM 807 C CA . HIS A 1 99 ? 8.976 -1.956 12.319 1.00 80.00 99 HIS A CA 1
ATOM 808 C C . HIS A 1 99 ? 9.967 -2.141 11.156 1.00 80.00 99 HIS A C 1
ATOM 810 O O . HIS A 1 99 ? 9.602 -2.477 10.029 1.00 80.00 99 HIS A O 1
ATOM 816 N N . TYR A 1 100 ? 11.254 -1.947 11.459 1.00 84.56 100 TYR A N 1
ATOM 817 C CA . TYR A 1 100 ? 12.350 -2.225 10.531 1.00 84.56 100 TYR A CA 1
ATOM 818 C C . TYR A 1 100 ? 12.555 -3.732 10.379 1.00 84.56 100 TYR A C 1
ATOM 820 O O . TYR A 1 100 ? 13.009 -4.372 11.321 1.00 84.56 100 TYR A O 1
ATOM 828 N N . ASP A 1 101 ? 12.265 -4.259 9.193 1.00 89.12 101 ASP A N 1
ATOM 829 C CA . ASP A 1 101 ? 12.441 -5.673 8.853 1.00 89.12 101 ASP A CA 1
ATOM 830 C C . ASP A 1 101 ? 12.537 -5.849 7.323 1.00 89.12 101 ASP A C 1
ATOM 832 O O . ASP A 1 101 ? 12.658 -4.871 6.576 1.00 89.12 101 ASP A O 1
ATOM 836 N N . LYS A 1 102 ? 12.494 -7.090 6.836 1.00 92.31 102 LYS A N 1
ATOM 837 C CA . LYS A 1 102 ? 12.260 -7.429 5.437 1.00 92.31 102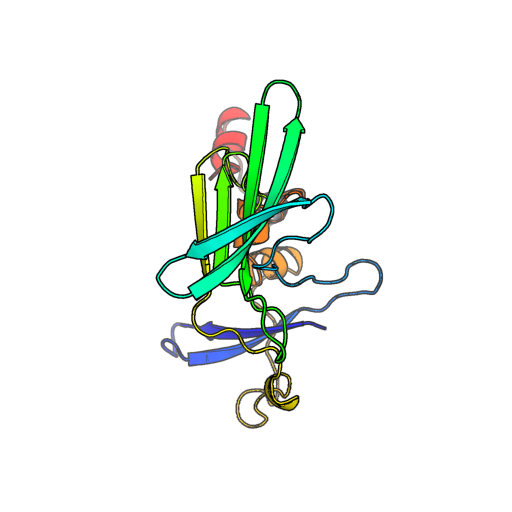 LYS A CA 1
ATOM 838 C C . LYS A 1 102 ? 10.789 -7.789 5.228 1.00 92.31 102 LYS A C 1
ATOM 840 O O . LYS A 1 102 ? 10.287 -8.746 5.803 1.00 92.31 102 LYS A O 1
ATOM 845 N N . TYR A 1 103 ? 10.134 -7.081 4.318 1.00 91.38 103 TYR A N 1
ATOM 846 C CA . TYR A 1 103 ? 8.766 -7.357 3.888 1.00 91.38 103 TYR A CA 1
ATOM 847 C C . TYR A 1 103 ? 8.734 -7.624 2.388 1.00 91.38 103 TYR A C 1
ATOM 849 O O . TYR A 1 103 ? 9.474 -7.000 1.623 1.00 91.38 103 TYR A O 1
ATOM 857 N N . GLU A 1 104 ? 7.854 -8.526 1.967 1.00 93.00 104 GLU A N 1
ATOM 858 C CA . GLU A 1 104 ? 7.712 -8.947 0.576 1.00 93.00 104 GLU A CA 1
ATOM 859 C C . GLU A 1 104 ? 6.234 -9.038 0.193 1.00 93.00 104 GLU A C 1
ATOM 861 O O . GLU A 1 104 ? 5.437 -9.632 0.916 1.00 93.00 104 GLU A O 1
ATOM 866 N N . ILE A 1 105 ? 5.878 -8.455 -0.951 1.00 91.44 105 ILE A N 1
ATOM 867 C CA . ILE A 1 105 ? 4.534 -8.509 -1.533 1.00 91.44 105 ILE A CA 1
ATOM 868 C C . ILE A 1 105 ? 4.652 -9.074 -2.942 1.00 91.44 105 ILE A C 1
ATOM 870 O O . ILE A 1 105 ? 5.310 -8.478 -3.794 1.00 91.44 105 ILE A O 1
ATOM 874 N N . ALA A 1 106 ? 3.993 -10.205 -3.181 1.00 92.88 106 ALA A N 1
ATOM 875 C CA . ALA A 1 106 ? 3.877 -10.807 -4.502 1.00 92.88 106 ALA A CA 1
ATOM 876 C C . ALA A 1 106 ? 2.533 -10.424 -5.132 1.00 92.88 106 ALA A C 1
ATOM 878 O O . ALA A 1 106 ? 1.487 -10.593 -4.506 1.00 92.88 106 ALA A O 1
ATOM 879 N N . TYR A 1 107 ? 2.569 -9.946 -6.374 1.00 92.31 107 TYR A N 1
ATOM 880 C CA . TYR A 1 107 ? 1.378 -9.598 -7.147 1.00 92.31 107 TYR A CA 1
ATOM 881 C C . TYR A 1 107 ? 1.176 -10.643 -8.248 1.00 92.31 107 TYR A C 1
ATOM 883 O O . TYR A 1 107 ? 2.020 -10.795 -9.136 1.00 92.31 107 TYR A O 1
ATOM 891 N N . THR A 1 108 ? 0.077 -11.392 -8.173 1.00 88.31 108 THR A N 1
ATOM 892 C CA . THR A 1 108 ? -0.213 -12.506 -9.091 1.00 88.31 108 THR A CA 1
ATOM 893 C C . THR A 1 108 ? -1.232 -12.121 -10.157 1.00 88.31 108 THR A C 1
ATOM 895 O O . THR A 1 108 ? -0.922 -12.205 -11.343 1.00 88.31 108 THR A O 1
ATOM 898 N N . ASP A 1 109 ? -2.392 -11.615 -9.738 1.00 86.31 109 ASP A N 1
ATOM 899 C CA . ASP A 1 109 ? -3.587 -11.455 -10.581 1.00 86.31 109 ASP A CA 1
ATOM 900 C C . ASP A 1 109 ? -3.939 -9.975 -10.804 1.00 86.31 109 ASP A C 1
ATOM 902 O O . ASP A 1 109 ? -5.074 -9.542 -10.620 1.00 86.31 109 ASP A O 1
ATOM 906 N N . PHE A 1 110 ? -2.930 -9.165 -11.132 1.00 87.75 110 PHE A N 1
ATOM 907 C CA . PHE A 1 110 ? -3.111 -7.738 -11.398 1.00 87.75 110 PHE A CA 1
ATOM 908 C C . PHE A 1 110 ? -3.611 -7.490 -12.825 1.00 87.75 110 PHE A C 1
ATOM 910 O O . PHE A 1 110 ? -3.028 -8.008 -13.780 1.00 87.75 110 PHE A O 1
ATOM 917 N N . ASP A 1 111 ? -4.609 -6.616 -12.962 1.00 86.56 111 ASP A N 1
ATOM 918 C CA . ASP A 1 111 ? -5.113 -6.124 -14.243 1.00 86.56 111 ASP A CA 1
ATOM 919 C C . ASP A 1 111 ? -5.131 -4.584 -14.254 1.00 86.56 111 ASP A C 1
ATOM 921 O O . ASP A 1 111 ? -5.450 -3.939 -13.253 1.00 86.56 111 ASP A O 1
ATOM 925 N N . ASN A 1 112 ? -4.773 -3.998 -15.399 1.00 86.12 112 ASN A N 1
ATOM 926 C CA . ASN A 1 112 ? -4.853 -2.555 -15.647 1.00 86.12 112 ASN A CA 1
ATOM 927 C C . ASN A 1 112 ? -6.274 -2.108 -16.020 1.00 86.12 112 ASN A C 1
ATOM 929 O O . ASN A 1 112 ? -6.556 -0.910 -16.056 1.00 86.12 112 ASN A O 1
ATOM 933 N N . SER A 1 113 ? -7.159 -3.056 -16.321 1.00 87.69 113 SER A N 1
ATOM 934 C CA . SER A 1 113 ? -8.562 -2.820 -16.608 1.00 87.69 113 SER A CA 1
ATOM 935 C C . SER A 1 113 ? -9.429 -3.555 -15.600 1.00 87.69 113 SER A C 1
ATOM 937 O O . SER A 1 113 ? -9.178 -4.697 -15.230 1.00 87.69 113 SER A O 1
ATOM 939 N N . PHE A 1 114 ? -10.488 -2.895 -15.163 1.00 88.75 114 PHE A N 1
ATOM 940 C CA . PHE A 1 114 ? -11.520 -3.511 -14.351 1.00 88.75 114 PHE A CA 1
ATOM 941 C C . PHE A 1 114 ? -12.873 -2.932 -14.766 1.00 88.75 114 PHE A C 1
ATOM 943 O O . PHE A 1 114 ? -12.952 -1.767 -15.178 1.00 88.75 114 PHE A O 1
ATOM 950 N N . PRO A 1 115 ? -13.959 -3.718 -14.688 1.00 91.81 115 PRO A N 1
ATOM 951 C CA . PRO A 1 115 ? -15.272 -3.212 -15.041 1.00 91.81 115 PRO A CA 1
ATOM 952 C C . PRO A 1 115 ? -15.706 -2.162 -14.005 1.00 91.81 115 PRO A C 1
ATOM 954 O O . PRO A 1 115 ? -15.591 -2.426 -12.808 1.00 91.81 115 PRO A O 1
ATOM 957 N N . PRO A 1 116 ? -16.248 -0.996 -14.408 1.00 89.88 116 PRO A N 1
ATOM 958 C CA . PRO A 1 116 ? -16.701 0.033 -13.463 1.00 89.88 116 PRO A CA 1
ATOM 959 C C . PRO A 1 116 ? -17.699 -0.485 -12.420 1.00 89.88 116 PRO A C 1
ATOM 961 O O . PRO A 1 116 ? -17.733 0.008 -11.295 1.00 89.88 116 PRO A O 1
ATOM 964 N N . SER A 1 117 ? -18.447 -1.534 -12.771 1.00 88.81 117 SER A N 1
ATOM 965 C CA . SER A 1 117 ? -19.432 -2.174 -11.907 1.00 88.81 117 SER A CA 1
ATOM 966 C C . SER A 1 117 ? -18.858 -2.803 -10.636 1.00 88.81 117 SER A C 1
ATOM 968 O O . SER A 1 117 ? -19.625 -3.141 -9.744 1.00 88.81 117 SER A O 1
ATOM 970 N N . ILE A 1 118 ? -17.532 -2.958 -10.496 1.00 85.62 118 ILE A N 1
ATOM 971 C CA . ILE A 1 118 ? -16.944 -3.382 -9.211 1.00 85.62 118 ILE A CA 1
ATOM 972 C C . ILE A 1 118 ? -17.192 -2.368 -8.087 1.00 85.62 118 ILE A C 1
ATOM 974 O O . ILE A 1 118 ? -17.123 -2.727 -6.913 1.00 85.62 118 ILE A O 1
ATOM 978 N N . PHE A 1 119 ? -1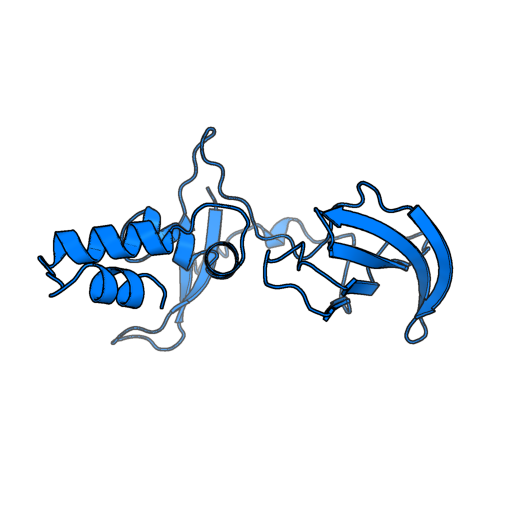7.452 -1.106 -8.441 1.00 82.31 119 PHE A N 1
ATOM 979 C CA . PHE A 1 119 ? -17.790 -0.050 -7.490 1.00 82.31 119 PHE A CA 1
ATOM 980 C C . PHE A 1 119 ? -19.296 0.069 -7.251 1.00 82.31 119 PHE A C 1
ATOM 982 O O . PHE A 1 119 ? -19.709 0.805 -6.351 1.00 82.31 119 PHE A O 1
ATOM 989 N N . ASP A 1 120 ? -20.112 -0.666 -8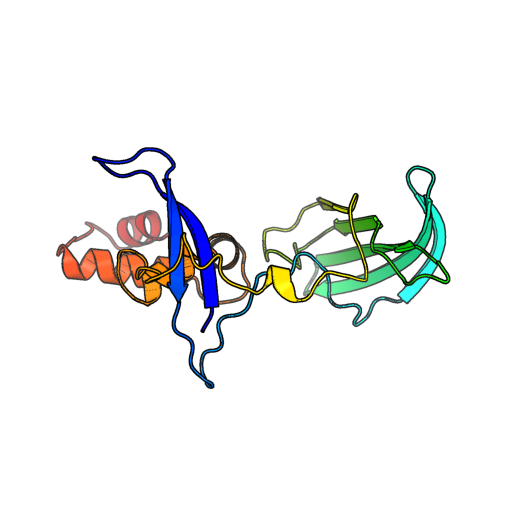.009 1.00 84.25 120 ASP A N 1
ATOM 990 C CA . ASP A 1 120 ? -21.547 -0.716 -7.788 1.00 84.25 120 ASP A CA 1
ATOM 991 C C . ASP A 1 120 ? -21.832 -1.589 -6.568 1.00 84.25 120 ASP A C 1
ATOM 993 O O . ASP A 1 120 ? -21.490 -2.772 -6.499 1.00 84.25 120 ASP A O 1
ATOM 997 N N . LEU A 1 121 ? -22.490 -0.999 -5.574 1.00 77.56 121 LEU A N 1
ATOM 998 C CA . LEU A 1 121 ? -22.926 -1.747 -4.406 1.00 77.56 121 LEU A CA 1
ATOM 999 C C . LEU A 1 121 ? -24.029 -2.737 -4.822 1.00 77.56 121 LEU A C 1
ATOM 1001 O O . LEU A 1 121 ? -25.013 -2.314 -5.436 1.00 77.56 121 LEU A O 1
ATOM 1005 N N . PRO A 1 122 ? -23.932 -4.032 -4.466 1.00 76.44 122 PRO A N 1
ATOM 1006 C CA . PRO A 1 122 ? -24.923 -5.026 -4.860 1.00 76.44 122 PRO A CA 1
ATOM 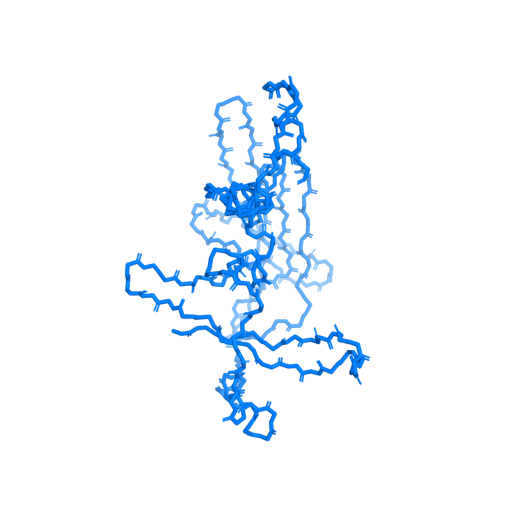1007 C C . PRO A 1 122 ? -26.295 -4.696 -4.260 1.00 76.44 122 PRO A C 1
ATOM 1009 O O . PRO A 1 122 ? -26.538 -4.902 -3.074 1.00 76.44 122 PRO A O 1
ATOM 1012 N N . VAL A 1 123 ? -27.210 -4.208 -5.105 1.00 68.19 123 VAL A N 1
ATOM 1013 C CA . VAL A 1 123 ? -28.504 -3.604 -4.727 1.00 68.19 123 VAL A CA 1
ATOM 1014 C C . VAL A 1 123 ? -29.353 -4.497 -3.815 1.00 68.19 123 VAL A C 1
ATOM 1016 O O . VAL A 1 123 ? -30.091 -3.992 -2.973 1.00 68.19 123 VAL A O 1
ATOM 1019 N N . ASN A 1 124 ? -29.249 -5.821 -3.946 1.00 65.56 124 ASN A N 1
ATOM 1020 C CA . ASN A 1 124 ? -30.004 -6.776 -3.128 1.00 65.56 124 ASN A CA 1
ATOM 1021 C C . ASN A 1 124 ? -29.422 -6.972 -1.717 1.00 65.56 124 ASN A C 1
ATOM 1023 O O . ASN A 1 124 ? -30.161 -7.338 -0.808 1.00 65.56 124 ASN A O 1
ATOM 1027 N N . GLU A 1 125 ? -28.133 -6.689 -1.521 1.00 59.72 125 GLU A N 1
ATOM 1028 C CA . GLU A 1 125 ? -27.407 -6.872 -0.255 1.00 59.72 125 GLU A CA 1
ATOM 1029 C C . GLU A 1 125 ? -27.203 -5.547 0.504 1.00 59.72 125 GLU A C 1
ATOM 1031 O O . GLU A 1 125 ? -26.866 -5.552 1.686 1.00 59.72 125 GLU A O 1
ATOM 1036 N N . THR A 1 126 ? -27.412 -4.400 -0.158 1.00 56.41 126 THR A N 1
ATOM 1037 C CA . THR A 1 126 ? -27.008 -3.075 0.346 1.00 56.41 126 THR A CA 1
ATOM 1038 C C . THR A 1 126 ? -28.131 -2.041 0.438 1.00 56.41 126 THR A C 1
ATOM 1040 O O . THR A 1 126 ? -27.833 -0.874 0.691 1.00 56.41 126 THR A O 1
ATOM 1043 N N . LYS A 1 127 ? -29.417 -2.424 0.293 1.00 57.03 127 LYS A N 1
ATOM 1044 C CA . LYS A 1 127 ? -30.567 -1.478 0.292 1.00 57.03 127 LYS A CA 1
ATOM 1045 C C . LYS A 1 127 ? -30.540 -0.441 1.426 1.00 57.03 127 LYS A C 1
ATOM 1047 O O . LYS A 1 127 ? -31.093 0.641 1.246 1.00 57.03 127 LYS A O 1
ATOM 1052 N N . LYS A 1 128 ? -29.898 -0.751 2.559 1.00 68.81 128 LYS A N 1
ATOM 1053 C CA . LYS A 1 128 ? -29.388 0.216 3.542 1.00 68.81 128 LYS A CA 1
ATOM 1054 C C . LYS A 1 128 ? -28.086 -0.332 4.135 1.00 68.81 128 LYS A C 1
ATOM 1056 O O . LYS A 1 128 ? -28.152 -1.205 4.995 1.00 68.81 128 LYS A O 1
ATOM 1061 N N . CYS A 1 129 ? -26.920 0.124 3.671 1.00 80.50 129 CYS A N 1
ATOM 1062 C CA . CYS A 1 129 ? -25.673 -0.152 4.393 1.00 80.50 129 CYS A CA 1
ATOM 1063 C C . CYS A 1 129 ? -25.824 0.361 5.831 1.00 80.50 129 CYS A C 1
ATOM 1065 O O . CYS A 1 129 ? -26.318 1.469 6.043 1.00 80.50 129 CYS A O 1
ATOM 1067 N N . GLY A 1 130 ? -25.469 -0.475 6.801 1.00 80.56 130 GLY A N 1
ATOM 1068 C CA . GLY A 1 130 ? -25.543 -0.119 8.211 1.00 80.56 130 GLY A CA 1
ATOM 1069 C C . GLY A 1 130 ? -24.418 0.828 8.601 1.00 80.56 130 GLY A C 1
ATOM 1070 O O . GLY A 1 130 ? -23.421 0.969 7.889 1.00 80.56 130 GLY A O 1
ATOM 1071 N N . ASP A 1 131 ? -24.558 1.449 9.761 1.00 80.81 131 ASP A N 1
ATOM 1072 C CA . ASP A 1 131 ? -23.413 2.063 10.417 1.00 80.81 131 ASP A CA 1
ATOM 1073 C C . ASP A 1 131 ? -22.573 0.965 11.068 1.00 80.81 131 ASP A C 1
ATOM 1075 O O . ASP A 1 131 ? -23.090 -0.081 11.474 1.00 80.81 131 ASP A O 1
ATOM 1079 N N . LEU A 1 132 ? -21.263 1.187 11.152 1.00 77.75 132 LEU A N 1
ATOM 1080 C CA . LEU A 1 132 ? -20.424 0.338 11.990 1.00 77.75 132 LEU A CA 1
ATOM 1081 C C . LEU A 1 132 ? -20.896 0.437 13.447 1.00 77.75 132 LEU A C 1
ATOM 1083 O O . LEU A 1 132 ? -21.475 1.449 13.848 1.00 77.75 132 LEU A O 1
ATOM 1087 N N . PRO A 1 133 ? -20.690 -0.612 14.253 1.00 73.69 133 PRO A N 1
ATOM 1088 C CA . PRO A 1 133 ? -20.920 -0.504 15.677 1.00 73.69 133 PRO A CA 1
ATOM 1089 C C . PRO A 1 133 ? -19.888 0.448 16.285 1.00 73.69 133 PRO A C 1
ATOM 1091 O O . PRO A 1 133 ? -18.696 0.364 15.979 1.00 73.69 133 PRO A O 1
ATOM 1094 N N . GLY A 1 134 ? -20.345 1.302 17.201 1.00 74.88 134 GLY A N 1
ATOM 1095 C CA . GLY A 1 134 ? -19.460 2.131 18.009 1.00 74.88 134 GLY A CA 1
ATOM 1096 C C . GLY A 1 134 ? -19.529 3.629 17.731 1.00 74.88 134 GLY A C 1
ATOM 1097 O O . GLY A 1 134 ? -20.549 4.172 17.311 1.00 74.88 134 GLY A O 1
ATOM 1098 N N . SER A 1 135 ? -18.450 4.321 18.088 1.00 76.62 135 SER A N 1
ATOM 1099 C CA . SER A 1 135 ? -18.257 5.748 17.802 1.00 76.62 135 SER A CA 1
ATOM 1100 C C . SER A 1 135 ? -17.572 5.973 16.450 1.00 76.62 135 SER A C 1
ATOM 1102 O O . SER A 1 135 ? -16.887 5.097 15.935 1.00 76.62 135 SER A O 1
ATOM 1104 N N . ALA A 1 136 ? -17.654 7.189 15.900 1.00 73.44 136 ALA A N 1
ATOM 1105 C CA . ALA A 1 136 ? -16.980 7.530 14.640 1.00 73.44 136 ALA A CA 1
ATOM 1106 C C . ALA A 1 136 ? -15.458 7.260 14.654 1.00 73.44 136 ALA A C 1
ATOM 1108 O O . ALA A 1 136 ? -14.887 6.921 13.619 1.00 73.44 136 ALA A O 1
ATOM 1109 N N . VAL A 1 137 ? -14.814 7.375 15.821 1.00 74.62 137 VAL A N 1
ATOM 1110 C CA . VAL A 1 137 ? -13.392 7.044 16.016 1.00 74.62 137 VAL A CA 1
ATOM 1111 C C . VAL A 1 137 ? -13.174 5.529 15.935 1.00 74.62 137 VAL A C 1
ATOM 1113 O O . VAL A 1 137 ? -12.277 5.068 15.235 1.00 74.62 137 VAL A O 1
ATOM 1116 N N . GLU A 1 138 ? -14.043 4.742 16.577 1.00 77.25 138 GLU A N 1
ATOM 1117 C CA . GLU A 1 138 ? -14.022 3.271 16.505 1.00 77.25 138 GLU A CA 1
ATOM 1118 C C . GLU A 1 138 ? -14.238 2.783 15.070 1.00 77.25 138 GLU A C 1
ATOM 1120 O O . GLU A 1 138 ? -13.564 1.859 14.618 1.00 77.25 138 GLU A O 1
ATOM 1125 N N . HIS A 1 139 ? -15.107 3.451 14.310 1.00 81.50 139 HIS A N 1
ATOM 1126 C CA . HIS A 1 139 ? -15.378 3.077 12.928 1.00 81.50 139 HIS A CA 1
ATOM 1127 C C . HIS A 1 139 ? -14.125 3.165 12.043 1.00 81.50 139 HIS A C 1
ATOM 1129 O O . HIS A 1 139 ? -13.958 2.334 11.154 1.00 81.50 139 HIS A O 1
ATOM 1135 N N . ARG A 1 140 ? -13.213 4.116 12.293 1.00 75.88 140 ARG A N 1
ATOM 1136 C CA . ARG A 1 140 ? -11.953 4.237 11.531 1.00 75.88 140 ARG A CA 1
ATOM 1137 C C . ARG A 1 140 ? -11.047 3.038 11.742 1.00 75.88 140 ARG A C 1
ATOM 1139 O O . ARG A 1 140 ? -10.590 2.442 10.768 1.00 75.88 140 ARG A O 1
ATOM 1146 N N . VAL A 1 141 ? -10.874 2.647 13.003 1.00 77.50 141 VAL A N 1
ATOM 1147 C CA . VAL A 1 141 ? -10.104 1.455 13.373 1.00 77.50 141 VAL A CA 1
ATOM 1148 C C . VAL A 1 141 ? -10.750 0.208 12.771 1.00 77.50 141 VAL A C 1
ATOM 1150 O O . VAL A 1 141 ? -10.063 -0.629 12.201 1.00 77.50 141 VAL A O 1
ATOM 1153 N N . LEU A 1 142 ? -12.079 0.086 12.815 1.00 77.81 142 LEU A N 1
ATOM 1154 C CA . LEU A 1 142 ? -12.779 -1.083 12.271 1.00 77.81 142 LEU A CA 1
ATOM 1155 C C . LEU A 1 142 ? -12.704 -1.176 10.744 1.00 77.81 142 LEU A C 1
ATOM 1157 O O . LEU A 1 142 ? -12.650 -2.282 10.195 1.00 77.81 142 LEU A O 1
ATOM 1161 N N . VAL A 1 143 ? -12.708 -0.050 10.026 1.00 77.25 143 VAL A N 1
ATOM 1162 C CA . VAL A 1 143 ? -12.600 -0.056 8.562 1.00 77.25 143 VAL A CA 1
ATOM 1163 C C . VAL A 1 143 ? -11.192 -0.420 8.118 1.00 77.25 143 VAL A C 1
ATOM 1165 O O . VAL A 1 143 ? -11.061 -1.268 7.230 1.00 77.25 143 VAL A O 1
ATOM 1168 N N . ASN A 1 144 ? -10.173 0.143 8.765 1.00 74.81 144 ASN A N 1
ATOM 1169 C CA . ASN A 1 144 ? -8.778 -0.037 8.389 1.00 74.81 144 ASN A CA 1
ATOM 1170 C C . ASN A 1 144 ? -7.879 -0.278 9.618 1.00 74.81 144 ASN A C 1
ATOM 1172 O O . ASN A 1 144 ? -7.050 0.567 9.952 1.00 74.81 144 ASN A O 1
ATOM 1176 N N . PRO A 1 145 ? -8.004 -1.436 10.295 1.00 73.81 145 PRO A N 1
ATOM 1177 C CA . PRO A 1 145 ? -7.269 -1.691 11.538 1.00 73.81 145 PRO A CA 1
ATOM 1178 C C . PRO A 1 145 ? -5.755 -1.709 11.322 1.00 73.81 145 PRO A C 1
ATOM 1180 O O . PRO A 1 145 ? -4.992 -1.363 12.217 1.00 73.81 145 PRO A O 1
ATOM 1183 N N . MET A 1 146 ? -5.311 -2.063 10.113 1.00 69.69 146 MET A N 1
ATOM 1184 C CA . MET A 1 146 ? -3.896 -2.036 9.760 1.00 69.69 146 MET A CA 1
ATOM 1185 C C . MET A 1 146 ? -3.340 -0.611 9.747 1.00 69.69 146 MET A C 1
ATOM 1187 O O . MET A 1 146 ? -2.242 -0.397 10.240 1.00 69.69 146 MET A O 1
ATOM 1191 N N . GLU A 1 147 ? -4.081 0.381 9.254 1.00 72.38 147 GLU A N 1
ATOM 1192 C CA . GLU A 1 147 ? -3.614 1.772 9.311 1.00 72.38 147 GLU A CA 1
ATOM 1193 C C . GLU A 1 147 ? -3.451 2.276 10.748 1.00 72.38 147 GLU A C 1
ATOM 1195 O O . GLU A 1 147 ? -2.585 3.106 10.997 1.00 72.38 147 GLU A O 1
ATOM 1200 N N . ASP A 1 148 ? -4.216 1.751 11.703 1.00 71.19 148 ASP A N 1
ATOM 1201 C CA . ASP A 1 148 ? -4.074 2.137 13.106 1.00 71.19 148 ASP A CA 1
ATOM 1202 C C . ASP A 1 148 ? -2.876 1.477 13.795 1.00 71.19 148 ASP A C 1
ATOM 1204 O O . ASP A 1 148 ? -2.122 2.121 14.520 1.00 71.19 148 ASP A O 1
ATOM 1208 N N . LEU A 1 149 ? -2.684 0.183 13.531 1.00 67.00 149 LEU A N 1
ATOM 1209 C CA . LEU A 1 149 ? -1.624 -0.615 14.147 1.00 67.00 149 LEU A CA 1
ATOM 1210 C C . LEU A 1 149 ? -0.241 -0.251 13.628 1.00 67.00 149 LEU A C 1
ATOM 1212 O O . LEU A 1 149 ? 0.750 -0.354 14.351 1.00 67.00 149 LEU A O 1
ATOM 1216 N N . VAL A 1 150 ? -0.162 0.090 12.346 1.00 63.44 150 VAL A N 1
ATOM 1217 C CA . VAL A 1 150 ? 1.117 0.275 11.679 1.00 63.44 150 VAL A CA 1
ATOM 1218 C C . VAL A 1 150 ? 1.215 1.619 10.968 1.00 63.44 150 VAL A C 1
ATOM 1220 O O . VAL A 1 150 ? 2.319 2.010 10.651 1.00 63.44 150 VAL A O 1
ATOM 1223 N N . GLY A 1 151 ? 0.155 2.400 10.760 1.00 62.28 151 GLY A N 1
ATOM 1224 C CA . GLY A 1 151 ? 0.243 3.645 9.988 1.00 62.28 151 GLY A CA 1
ATOM 1225 C C . GLY A 1 151 ? 1.115 4.751 10.604 1.00 62.28 151 GLY A C 1
ATOM 1226 O O . GLY A 1 151 ? 1.622 4.677 11.719 1.00 62.28 151 GLY A O 1
ATOM 1227 N N . ARG A 1 152 ? 1.304 5.836 9.840 1.00 62.94 152 ARG A N 1
ATOM 1228 C CA . ARG A 1 152 ? 2.140 6.991 10.243 1.00 62.94 152 ARG A CA 1
ATOM 1229 C C . ARG A 1 152 ? 1.393 8.057 11.052 1.00 62.94 152 ARG A C 1
ATOM 1231 O O . ARG A 1 152 ? 1.996 9.063 11.426 1.00 62.94 152 ARG A O 1
ATOM 1238 N N . HIS A 1 153 ? 0.091 7.887 11.244 1.00 65.94 153 HIS A N 1
ATOM 1239 C CA . HIS A 1 153 ? -0.765 8.834 11.954 1.00 65.94 153 HIS A CA 1
ATOM 1240 C C . HIS A 1 153 ? -0.820 8.494 13.450 1.00 65.94 153 HIS A C 1
ATOM 1242 O O . HIS A 1 153 ? -0.357 7.436 13.869 1.00 65.94 153 HIS A O 1
ATOM 1248 N N . GLN A 1 154 ? -1.360 9.401 14.269 1.00 68.88 154 GLN A N 1
ATOM 1249 C CA . GLN A 1 154 ? -1.660 9.069 15.665 1.00 68.88 154 GLN A CA 1
ATOM 1250 C C . GLN A 1 154 ? -2.676 7.913 15.703 1.00 68.88 154 GLN A C 1
ATOM 1252 O O . GLN A 1 154 ? -3.678 8.014 14.993 1.00 68.88 154 GLN A O 1
ATOM 1257 N N . PRO A 1 155 ? -2.447 6.850 16.501 1.00 73.06 155 PRO A N 1
ATOM 1258 C CA . PRO A 1 155 ? -3.371 5.723 16.569 1.00 73.06 155 PRO A CA 1
ATOM 1259 C C . PRO A 1 155 ? -4.736 6.162 17.108 1.00 73.06 155 PRO A C 1
ATOM 1261 O O . PRO A 1 155 ? -4.866 6.585 18.260 1.00 73.06 155 PRO A O 1
ATOM 1264 N N . TRP A 1 156 ? -5.776 6.024 16.294 1.00 78.31 156 TRP A N 1
ATOM 1265 C CA . TRP A 1 156 ? -7.168 6.195 16.685 1.00 78.31 156 TRP A CA 1
ATOM 1266 C C . TRP A 1 156 ? -7.554 5.219 17.801 1.00 78.31 156 TRP A C 1
ATOM 1268 O O . TRP A 1 156 ? -8.360 5.588 18.655 1.00 78.31 156 TRP A O 1
ATOM 1278 N N . ALA A 1 157 ? -6.950 4.024 17.897 1.00 81.94 157 ALA A N 1
ATOM 1279 C CA . ALA A 1 157 ? -7.192 3.106 19.016 1.00 81.94 157 ALA A CA 1
ATOM 1280 C C . ALA A 1 157 ? -6.871 3.729 20.383 1.00 81.94 157 ALA A C 1
ATOM 1282 O O . ALA A 1 157 ? -7.553 3.434 21.366 1.00 81.94 157 ALA A O 1
ATOM 1283 N N . HIS A 1 158 ? -5.900 4.645 20.469 1.00 85.00 158 HIS A N 1
ATOM 1284 C CA . HIS A 1 158 ? -5.621 5.361 21.717 1.00 85.00 158 HIS A CA 1
ATOM 1285 C C . HIS A 1 158 ? -6.783 6.286 22.107 1.00 85.00 158 HIS A C 1
ATOM 1287 O O . HIS A 1 158 ? -7.175 6.350 23.277 1.00 85.00 158 HIS A O 1
ATOM 1293 N N . GLU A 1 159 ? -7.373 6.983 21.134 1.00 84.12 159 GLU A N 1
ATOM 1294 C CA . GLU A 1 159 ? -8.561 7.807 21.362 1.00 84.12 159 GLU A CA 1
ATOM 1295 C C . GLU A 1 159 ? -9.768 6.950 21.766 1.00 84.12 159 GLU A C 1
ATOM 1297 O O . GLU A 1 159 ? -10.471 7.290 22.728 1.00 84.12 159 GLU A O 1
ATOM 1302 N N . VAL A 1 160 ? -9.962 5.803 21.103 1.00 85.69 160 VAL A N 1
ATOM 1303 C CA . VAL A 1 160 ? -10.980 4.803 21.463 1.00 85.69 160 VAL A CA 1
ATOM 1304 C C . VAL A 1 160 ? -10.789 4.326 22.902 1.00 85.69 160 VAL A C 1
ATOM 1306 O O . VAL A 1 160 ? -11.739 4.330 23.687 1.00 85.69 160 VAL A O 1
ATOM 1309 N N . PHE A 1 161 ? -9.562 3.983 23.296 1.00 87.88 161 PHE A N 1
ATOM 1310 C CA . PHE A 1 161 ? -9.245 3.549 24.655 1.00 87.88 161 PHE A CA 1
ATOM 1311 C C . PHE A 1 161 ? -9.603 4.623 25.693 1.00 87.88 161 PHE A C 1
ATOM 1313 O O . PHE A 1 161 ? -10.231 4.336 26.719 1.00 87.88 161 PHE A O 1
ATOM 1320 N N . HIS A 1 162 ? -9.274 5.889 25.426 1.00 86.94 162 HIS A N 1
ATOM 1321 C CA . HIS A 1 162 ? -9.650 6.994 26.306 1.00 86.94 162 HIS A CA 1
ATOM 1322 C C . HIS A 1 162 ? -11.165 7.229 26.359 1.00 86.94 162 HIS A C 1
ATOM 1324 O O . HIS A 1 162 ? -11.694 7.590 27.418 1.00 86.94 162 HIS A O 1
ATOM 1330 N N . HIS A 1 163 ? -11.877 7.030 25.250 1.00 85.38 163 HIS A N 1
ATOM 1331 C CA . HIS A 1 163 ? -13.336 7.081 25.213 1.00 85.38 163 HIS A CA 1
ATOM 1332 C C . HIS A 1 163 ? -13.960 5.954 26.053 1.00 85.38 163 HIS A C 1
ATOM 1334 O O . HIS A 1 163 ? -14.749 6.240 26.956 1.00 85.38 163 HIS A O 1
ATOM 1340 N N . TYR A 1 164 ? -13.527 4.706 25.855 1.00 87.50 164 TYR A N 1
ATOM 1341 C CA . TYR A 1 164 ? -13.922 3.539 26.653 1.00 87.50 164 TYR A CA 1
ATOM 1342 C C . TYR A 1 164 ? -13.695 3.767 28.153 1.00 87.50 164 TYR A C 1
ATOM 1344 O O . TYR A 1 164 ? -14.609 3.584 28.965 1.00 87.50 164 TYR A O 1
ATOM 1352 N N . ARG A 1 165 ? -12.497 4.239 28.527 1.00 89.94 165 ARG A N 1
ATOM 1353 C CA . ARG A 1 165 ? -12.131 4.509 29.924 1.00 89.94 165 ARG A CA 1
ATOM 1354 C C . ARG A 1 165 ? -13.083 5.511 30.572 1.00 89.94 165 ARG A C 1
ATOM 1356 O O . ARG A 1 165 ? -13.547 5.270 31.685 1.00 89.94 165 ARG A O 1
ATOM 1363 N N . ARG A 1 166 ? -13.372 6.624 29.882 1.00 89.25 166 ARG A N 1
ATOM 1364 C CA . ARG A 1 166 ? -14.299 7.664 30.361 1.00 89.25 166 ARG A CA 1
ATOM 1365 C C . ARG A 1 166 ? -15.722 7.130 30.475 1.00 89.25 166 ARG A C 1
ATOM 1367 O O . ARG A 1 166 ? -16.341 7.298 31.520 1.00 89.25 166 ARG A O 1
ATOM 1374 N N . ARG A 1 167 ? -16.212 6.449 29.436 1.00 87.88 167 ARG A N 1
ATOM 1375 C CA . ARG A 1 167 ? -17.587 5.940 29.361 1.00 87.88 167 ARG A CA 1
ATOM 1376 C C . ARG A 1 167 ? -17.899 4.917 30.452 1.00 87.88 167 ARG A C 1
ATOM 1378 O O . ARG A 1 167 ? -18.989 4.948 31.007 1.00 87.88 167 ARG A O 1
ATOM 1385 N N . LEU A 1 168 ? -16.954 4.030 30.770 1.00 91.25 168 LEU A N 1
ATOM 1386 C CA . LEU A 1 168 ? -17.133 2.998 31.799 1.00 91.25 168 LEU A CA 1
ATOM 1387 C C . LEU A 1 168 ? -16.556 3.377 33.170 1.00 91.25 168 LEU A C 1
ATOM 1389 O O . LEU A 1 168 ? -16.491 2.529 34.057 1.00 91.25 168 LEU A O 1
ATOM 1393 N N . GLY A 1 169 ? -16.087 4.617 33.347 1.00 91.31 169 GLY A N 1
ATOM 1394 C CA . GLY A 1 169 ? -15.504 5.076 34.611 1.00 91.31 169 GLY A CA 1
ATOM 1395 C C . GLY A 1 169 ? -14.299 4.249 35.075 1.00 91.31 169 GLY A C 1
ATOM 1396 O O . GLY A 1 169 ? -14.052 4.141 36.278 1.00 91.31 169 GLY A O 1
ATOM 1397 N N . ARG A 1 170 ? -13.553 3.637 34.145 1.00 90.94 170 ARG A N 1
ATOM 1398 C CA . ARG A 1 170 ? -12.401 2.788 34.476 1.00 90.94 170 ARG A CA 1
ATOM 1399 C C . ARG A 1 170 ? -11.282 3.647 35.060 1.00 90.94 170 ARG A C 1
ATOM 1401 O O . ARG A 1 170 ? -10.869 4.644 34.468 1.00 90.94 170 ARG A O 1
ATOM 1408 N N . ARG A 1 171 ? -10.773 3.232 36.217 1.00 90.38 171 ARG A N 1
ATOM 1409 C CA . ARG A 1 171 ? -9.612 3.831 36.882 1.00 90.38 171 ARG A CA 1
ATOM 1410 C C . ARG A 1 171 ? -8.496 2.799 36.929 1.00 90.38 171 ARG A C 1
ATOM 1412 O O . ARG A 1 171 ? -8.770 1.619 37.121 1.00 90.38 171 ARG A O 1
ATOM 1419 N N . TYR A 1 172 ? -7.269 3.264 36.759 1.00 90.19 172 TYR A N 1
ATOM 1420 C CA . TYR A 1 172 ? -6.066 2.443 36.839 1.00 90.19 172 TYR A CA 1
ATOM 1421 C C . TYR A 1 172 ? -5.254 2.913 38.044 1.00 90.19 172 TYR A C 1
ATOM 1423 O O . TYR A 1 172 ? -5.235 4.109 38.342 1.00 90.19 172 TYR A O 1
ATOM 1431 N N . GLY A 1 173 ? -4.634 1.980 38.760 1.00 91.00 173 GLY A N 1
ATOM 1432 C CA . GLY A 1 173 ? -3.961 2.230 40.034 1.00 91.00 173 GLY A CA 1
ATOM 1433 C C . GLY A 1 173 ? -2.657 3.015 39.901 1.00 91.00 173 GLY A C 1
ATOM 1434 O O . GLY A 1 173 ? -2.150 3.532 40.892 1.00 91.00 173 GLY A O 1
ATOM 1435 N N . SER A 1 174 ? -2.107 3.131 38.690 1.00 92.31 174 SER A N 1
ATOM 1436 C CA . SER A 1 174 ? -0.915 3.936 38.425 1.00 92.31 174 SER A CA 1
ATOM 1437 C C . SER A 1 174 ? -0.845 4.422 36.977 1.00 92.31 174 SER A C 1
ATOM 1439 O O . SER A 1 174 ? -1.496 3.872 36.086 1.00 92.31 174 SER A O 1
ATOM 1441 N N . ALA A 1 175 ? 0.005 5.424 36.732 1.00 88.19 175 ALA A N 1
ATOM 1442 C CA . ALA A 1 175 ? 0.340 5.871 35.379 1.00 88.19 175 ALA A CA 1
ATOM 1443 C C . ALA A 1 175 ? 0.969 4.743 34.542 1.00 88.19 175 ALA A C 1
ATOM 1445 O O . ALA A 1 175 ? 0.615 4.573 33.381 1.00 88.19 175 ALA A O 1
ATOM 1446 N N . ARG A 1 176 ? 1.823 3.917 35.161 1.00 88.75 176 ARG A N 1
ATOM 1447 C CA . ARG A 1 176 ? 2.449 2.757 34.512 1.00 88.75 176 ARG A CA 1
ATOM 1448 C C . ARG A 1 176 ? 1.422 1.709 34.084 1.00 88.75 176 ARG A C 1
ATOM 1450 O O . ARG A 1 176 ? 1.534 1.146 33.003 1.00 88.75 176 ARG A O 1
ATOM 1457 N N . GLU A 1 177 ? 0.423 1.439 34.923 1.00 88.88 177 GLU A N 1
ATOM 1458 C CA . GLU A 1 177 ? -0.663 0.525 34.561 1.00 88.88 177 GLU A CA 1
ATOM 1459 C C . GLU A 1 177 ? -1.495 1.093 33.408 1.00 88.88 177 GLU A C 1
ATOM 1461 O O . GLU A 1 177 ? -1.800 0.372 32.464 1.00 88.88 177 GLU A O 1
ATOM 1466 N N . LEU A 1 178 ? -1.836 2.382 33.458 1.00 87.75 178 LEU A N 1
ATOM 1467 C CA . LEU A 1 178 ? -2.572 3.046 32.386 1.00 87.75 178 LEU A CA 1
ATOM 1468 C C . LEU A 1 178 ? -1.836 2.944 31.042 1.00 87.75 178 LEU A C 1
ATOM 1470 O O . LEU A 1 178 ? -2.447 2.573 30.045 1.00 87.75 178 LEU A O 1
ATOM 1474 N N . GLU A 1 179 ? -0.541 3.251 31.030 1.00 84.62 179 GLU A N 1
ATOM 1475 C CA . GLU A 1 179 ? 0.303 3.178 29.835 1.00 84.62 179 GLU A CA 1
ATOM 1476 C C . GLU A 1 179 ? 0.409 1.741 29.310 1.00 84.62 179 GLU A C 1
ATOM 1478 O O . GLU A 1 179 ? 0.260 1.496 28.112 1.00 84.62 179 GLU A O 1
ATOM 1483 N N . HIS A 1 180 ? 0.562 0.762 30.208 1.00 85.06 180 HIS A N 1
ATOM 1484 C CA . HIS A 1 180 ? 0.553 -0.649 29.832 1.00 85.06 180 HIS A CA 1
ATOM 1485 C C . HIS A 1 180 ? -0.780 -1.084 29.212 1.00 85.06 180 HIS A C 1
ATOM 1487 O O . HIS A 1 180 ? -0.779 -1.866 28.276 1.00 85.06 180 HIS A O 1
ATOM 1493 N N . ARG A 1 181 ? -1.919 -0.578 29.699 1.00 82.62 181 ARG A N 1
ATOM 1494 C CA . ARG A 1 181 ? -3.255 -0.902 29.165 1.00 82.62 181 ARG A CA 1
ATOM 1495 C C . ARG A 1 181 ? -3.574 -0.202 27.845 1.00 82.62 181 ARG A C 1
ATOM 1497 O O . ARG A 1 181 ? -4.447 -0.677 27.132 1.00 82.62 181 ARG A O 1
ATOM 1504 N N . GLN A 1 182 ? -2.913 0.917 27.563 1.00 81.19 182 GLN A N 1
ATOM 1505 C CA . GLN A 1 182 ? -3.068 1.679 26.324 1.00 81.19 182 GLN A CA 1
ATOM 1506 C C . GLN A 1 182 ? -2.207 1.127 25.179 1.00 81.19 182 GLN A C 1
ATOM 1508 O O . GLN A 1 182 ? -2.544 1.336 24.023 1.00 81.19 182 GLN A O 1
ATOM 1513 N N . SER A 1 183 ? -1.104 0.449 25.505 1.00 66.94 183 SER A N 1
ATOM 1514 C CA . SER A 1 183 ? -0.122 -0.082 24.547 1.00 66.94 183 SER A CA 1
ATOM 1515 C C . SER A 1 183 ? -0.396 -1.520 24.079 1.00 66.94 183 SER A C 1
ATOM 1517 O O . SER A 1 183 ? 0.464 -2.102 23.417 1.00 66.94 183 SER A O 1
ATOM 1519 N N . VAL A 1 184 ? -1.555 -2.094 24.435 1.00 50.38 184 VAL A N 1
ATOM 1520 C CA . VAL A 1 184 ? -2.011 -3.427 23.986 1.00 50.38 184 VAL A CA 1
ATOM 1521 C C . VAL A 1 184 ? -2.858 -3.305 22.732 1.00 50.38 184 VAL A C 1
ATOM 1523 O O . VAL A 1 184 ? -3.749 -2.427 22.733 1.00 50.38 184 VAL A O 1
#

Organism: Aptenodytes patagonicus (NCBI:txid9234)

Radius of gyration: 20.98 Å; chains: 1; bounding box: 52×34×64 Å